Protein AF-A0A960XLM9-F1 (afdb_monomer_lite)

Radius of gyration: 18.27 Å; chains: 1; bounding box: 47×40×52 Å

Foldseek 3Di:
DDPVDDDDAPDDAQEADPVRQKGKDFQLLLCCQVPNPQGDPPDHDPCSQAQFDQPTAIWMAGRVPSDIDDLDGSVNVQCDDAPPHHSRQWRWTKHDKYQANNNQKIKIKIKTAHWPDDDRPIGGDDDMFIWMWMAGSSNHPIDRQGSQSFWDAWDHLHNFWIWTFGAHPPGDTAIWITGPPDNDIDGPCVVHRPAAFHWDQDPPPNSPDIDGFHAQDPPPRDTDD

Structure (mmCIF, N/CA/C/O backbone):
data_AF-A0A960XLM9-F1
#
_entry.id   AF-A0A960XLM9-F1
#
loop_
_atom_site.group_PDB
_atom_site.id
_atom_site.type_symbol
_atom_site.label_atom_id
_atom_site.label_alt_id
_atom_site.label_comp_id
_atom_site.label_asym_id
_atom_site.label_entity_id
_atom_site.label_seq_id
_atom_site.pdbx_PDB_ins_code
_atom_site.Cartn_x
_atom_site.Cartn_y
_atom_site.Cartn_z
_atom_site.occupancy
_atom_site.B_iso_or_equiv
_atom_site.auth_seq_id
_atom_site.auth_comp_id
_atom_site.auth_asym_id
_atom_site.auth_atom_id
_atom_site.pdbx_PDB_model_num
ATOM 1 N N . MET A 1 1 ? 10.016 22.378 26.664 1.00 46.56 1 MET A N 1
ATOM 2 C CA . MET A 1 1 ? 11.075 22.979 25.820 1.00 46.56 1 MET A CA 1
ATOM 3 C C . MET A 1 1 ? 10.972 22.381 24.426 1.00 46.56 1 MET A C 1
ATOM 5 O O . MET A 1 1 ? 10.956 21.164 24.324 1.00 46.56 1 MET A O 1
ATOM 9 N N . ARG A 1 2 ? 10.873 23.201 23.374 1.00 51.41 2 ARG A N 1
ATOM 10 C CA . ARG A 1 2 ? 11.091 22.758 21.989 1.00 51.41 2 ARG A CA 1
ATOM 11 C C . ARG A 1 2 ? 12.437 23.328 21.564 1.00 51.41 2 ARG A C 1
ATOM 13 O O . ARG A 1 2 ? 12.588 24.541 21.526 1.00 51.41 2 ARG A O 1
ATOM 20 N N . THR A 1 3 ? 13.412 22.460 21.333 1.00 81.94 3 THR A N 1
ATOM 21 C CA . THR A 1 3 ? 14.791 22.850 21.005 1.00 81.94 3 THR A CA 1
ATOM 22 C C . THR A 1 3 ? 14.934 23.359 19.570 1.00 81.94 3 THR A C 1
ATOM 24 O O . THR A 1 3 ? 15.952 23.953 19.243 1.00 81.94 3 THR A O 1
ATOM 27 N N . GLY A 1 4 ? 13.944 23.109 18.701 1.00 84.81 4 GLY A N 1
ATOM 28 C CA . GLY A 1 4 ? 14.040 23.392 17.264 1.00 84.81 4 GLY A CA 1
ATOM 29 C C . GLY A 1 4 ? 15.064 22.515 16.535 1.00 84.81 4 GLY A C 1
ATOM 30 O O . GLY A 1 4 ? 15.280 22.704 15.343 1.00 84.81 4 GLY A O 1
ATOM 31 N N . ALA A 1 5 ? 15.688 21.560 17.233 1.00 87.50 5 ALA A N 1
ATOM 32 C CA . ALA A 1 5 ? 16.641 20.639 16.643 1.00 87.50 5 ALA A CA 1
ATOM 33 C C . ALA A 1 5 ? 15.924 19.728 15.638 1.00 87.50 5 ALA A C 1
ATOM 35 O O . ALA A 1 5 ? 14.896 19.128 15.955 1.00 87.50 5 ALA A O 1
ATOM 36 N N . GLY A 1 6 ? 16.475 19.641 14.430 1.00 90.81 6 GLY A N 1
ATOM 37 C CA . GLY A 1 6 ? 16.001 18.770 13.364 1.00 90.81 6 GLY A CA 1
ATOM 38 C C . GLY A 1 6 ? 17.100 17.814 12.922 1.00 90.81 6 GLY A C 1
ATOM 39 O O . GLY A 1 6 ? 18.286 18.075 13.121 1.00 90.81 6 GLY A O 1
ATOM 40 N N . ARG A 1 7 ? 16.695 16.714 12.295 1.00 93.00 7 ARG A N 1
ATOM 41 C CA . ARG A 1 7 ? 17.593 15.818 11.569 1.00 93.00 7 ARG A CA 1
ATOM 42 C C . ARG A 1 7 ? 16.965 15.426 10.242 1.00 93.00 7 ARG A C 1
ATOM 44 O O . ARG A 1 7 ? 15.740 15.388 10.130 1.00 93.00 7 ARG A O 1
ATOM 51 N N . THR A 1 8 ? 17.809 15.091 9.278 1.00 95.44 8 THR A N 1
ATOM 52 C CA . THR A 1 8 ? 17.386 14.527 7.996 1.00 95.44 8 THR A CA 1
ATOM 53 C C . THR A 1 8 ? 17.498 13.013 8.067 1.00 95.44 8 THR A C 1
ATOM 55 O O . THR A 1 8 ? 18.543 12.492 8.448 1.00 95.44 8 THR A O 1
ATOM 58 N N . LEU A 1 9 ? 16.422 12.317 7.709 1.00 97.19 9 LEU A N 1
ATOM 59 C CA . LEU A 1 9 ? 16.411 10.864 7.555 1.00 97.19 9 LEU A CA 1
ATOM 60 C C . LEU A 1 9 ? 16.712 10.496 6.096 1.00 97.19 9 LEU A C 1
ATOM 62 O O . LEU A 1 9 ? 16.384 11.277 5.199 1.00 97.19 9 LEU A O 1
ATOM 66 N N . PRO A 1 10 ? 17.322 9.328 5.834 1.00 95.94 10 PRO A N 1
ATOM 67 C CA . PRO A 1 10 ? 17.731 8.947 4.483 1.00 95.94 10 PRO A CA 1
ATOM 68 C C . PRO A 1 10 ? 16.552 8.587 3.572 1.00 95.94 10 PRO A C 1
ATOM 70 O O . PRO A 1 10 ? 16.715 8.558 2.353 1.00 95.94 10 PRO A O 1
ATOM 73 N N . ARG A 1 11 ? 15.365 8.325 4.136 1.00 95.88 11 ARG A N 1
ATOM 74 C CA . ARG A 1 11 ? 14.141 8.031 3.384 1.00 95.88 11 ARG A CA 1
ATOM 75 C C . ARG A 1 11 ? 12.967 8.892 3.851 1.00 95.88 11 ARG A C 1
ATOM 77 O O . ARG A 1 11 ? 12.900 9.258 5.026 1.00 95.88 11 ARG A O 1
ATOM 84 N N . PRO A 1 12 ? 12.019 9.209 2.952 1.00 95.94 12 PRO A N 1
ATOM 85 C CA . PRO A 1 12 ? 10.770 9.843 3.345 1.00 95.94 12 PRO A CA 1
ATOM 86 C C . PRO A 1 12 ? 9.919 8.880 4.172 1.00 95.94 12 PRO A C 1
ATOM 88 O O . PRO A 1 12 ? 10.011 7.664 4.018 1.00 95.94 12 PRO A O 1
ATOM 91 N N . VAL A 1 13 ? 9.042 9.428 5.002 1.00 97.19 13 VAL A N 1
ATOM 92 C CA . VAL A 1 13 ? 8.097 8.658 5.817 1.00 97.19 13 VAL A CA 1
ATOM 93 C C . VAL A 1 13 ? 6.738 8.660 5.125 1.00 97.19 13 VAL A C 1
ATOM 95 O O . VAL A 1 13 ? 6.218 9.731 4.816 1.00 97.19 13 VAL A O 1
ATOM 98 N N . TYR A 1 14 ? 6.160 7.478 4.892 1.00 97.56 14 TYR A N 1
ATOM 99 C CA . TYR A 1 14 ? 4.779 7.357 4.410 1.00 97.56 14 TYR A CA 1
ATOM 100 C C . TYR A 1 14 ? 3.820 7.143 5.584 1.00 97.56 14 TYR A C 1
ATOM 102 O O . TYR A 1 14 ? 2.824 7.852 5.703 1.00 97.56 14 TYR A O 1
ATOM 110 N N . ALA A 1 15 ? 4.148 6.203 6.473 1.00 97.94 15 ALA A N 1
ATOM 111 C CA . ALA A 1 15 ? 3.426 5.948 7.716 1.00 97.94 15 ALA A CA 1
ATOM 112 C C . ALA A 1 15 ? 4.400 5.562 8.839 1.00 97.94 15 ALA A C 1
ATOM 114 O O . ALA A 1 15 ? 5.501 5.076 8.570 1.00 97.94 15 ALA A O 1
ATOM 115 N N . LEU A 1 16 ? 3.988 5.788 10.088 1.00 97.94 16 LEU A N 1
ATOM 116 C CA . LEU A 1 16 ? 4.767 5.506 11.296 1.00 97.94 16 LEU A CA 1
ATOM 117 C C . LEU A 1 16 ? 4.063 4.463 12.158 1.00 97.94 16 LEU A C 1
ATOM 119 O O . LEU A 1 16 ? 2.834 4.445 12.218 1.00 97.94 16 LEU A O 1
ATOM 123 N N . SER A 1 17 ? 4.845 3.647 12.862 1.00 97.75 17 SER A N 1
ATOM 124 C CA . SER A 1 17 ? 4.354 2.915 14.025 1.00 97.75 17 SER A CA 1
ATOM 125 C C . SER A 1 17 ? 3.881 3.883 15.107 1.00 97.75 17 SER A C 1
ATOM 127 O O . SER A 1 17 ? 4.337 5.025 15.196 1.00 97.75 17 SER A O 1
ATOM 129 N N . ASN A 1 18 ? 2.959 3.424 15.947 1.00 95.62 18 ASN A N 1
ATOM 130 C CA . ASN A 1 18 ? 2.323 4.244 16.976 1.00 95.62 18 ASN A CA 1
ATOM 131 C C . ASN A 1 18 ? 3.323 4.729 18.046 1.00 95.62 18 ASN A C 1
ATOM 133 O O . ASN A 1 18 ? 3.150 5.796 18.629 1.00 95.62 18 ASN A O 1
ATOM 137 N N . ASP A 1 19 ? 4.399 3.971 18.271 1.00 95.50 19 ASP A N 1
ATOM 138 C CA . ASP A 1 19 ? 5.521 4.353 19.138 1.00 95.50 19 ASP A CA 1
ATOM 139 C C . ASP A 1 19 ? 6.557 5.261 18.443 1.00 95.50 19 ASP A C 1
ATOM 141 O O . ASP A 1 19 ? 7.500 5.730 19.079 1.00 95.50 19 ASP A O 1
ATOM 145 N N . GLY A 1 20 ? 6.400 5.516 17.140 1.00 96.06 20 GLY A N 1
ATOM 146 C CA . GLY A 1 20 ? 7.303 6.325 16.325 1.00 96.06 20 GLY A CA 1
ATOM 147 C C . GLY A 1 20 ? 8.663 5.684 16.039 1.00 96.06 20 GLY A C 1
ATOM 148 O O . GLY A 1 20 ? 9.518 6.351 15.457 1.00 96.06 20 GLY A O 1
ATOM 149 N N . ARG A 1 21 ? 8.886 4.422 16.429 1.00 96.81 21 ARG A N 1
ATOM 150 C CA . ARG A 1 21 ? 10.168 3.728 16.244 1.00 96.81 21 ARG A CA 1
ATOM 151 C C . ARG A 1 21 ? 10.423 3.334 14.793 1.00 96.81 21 ARG A C 1
ATOM 153 O O . ARG A 1 21 ? 11.564 3.372 14.344 1.00 96.81 21 ARG A O 1
ATOM 160 N N . TRP A 1 22 ? 9.379 2.967 14.059 1.00 98.31 22 TRP A N 1
ATOM 161 C CA . TRP A 1 22 ? 9.487 2.453 12.700 1.00 98.31 22 TRP A CA 1
ATOM 162 C C . TRP A 1 22 ? 8.703 3.322 11.725 1.00 98.31 22 TRP A C 1
ATOM 164 O O . TRP A 1 22 ? 7.556 3.685 11.980 1.00 98.31 22 TRP A O 1
ATOM 174 N N . ALA A 1 23 ? 9.298 3.599 10.569 1.00 98.44 23 ALA A N 1
ATOM 175 C CA . ALA A 1 23 ? 8.581 4.094 9.403 1.00 98.44 23 ALA A CA 1
ATOM 176 C C . ALA A 1 23 ? 8.468 3.000 8.348 1.00 98.44 23 ALA A C 1
ATOM 178 O O . ALA A 1 23 ? 9.409 2.236 8.134 1.00 98.44 23 ALA A O 1
ATOM 179 N N . VAL A 1 24 ? 7.348 2.987 7.632 1.00 98.62 24 VAL A N 1
ATOM 180 C CA . VAL A 1 24 ? 7.235 2.306 6.340 1.00 98.62 24 VAL A CA 1
ATOM 181 C C . VAL A 1 24 ? 7.082 3.336 5.236 1.00 98.62 24 VAL A C 1
ATOM 183 O O . VAL A 1 24 ? 6.472 4.397 5.415 1.00 98.62 24 VAL A O 1
ATOM 186 N N . THR A 1 25 ? 7.676 3.046 4.087 1.00 98.44 25 THR A N 1
ATOM 187 C CA . THR A 1 25 ? 7.679 3.960 2.950 1.00 98.44 25 THR A CA 1
ATOM 188 C C . THR A 1 25 ? 7.811 3.230 1.625 1.00 98.44 25 THR A C 1
ATOM 190 O O . THR A 1 25 ? 8.044 2.026 1.586 1.00 98.44 25 THR A O 1
ATOM 193 N N . ALA A 1 26 ? 7.647 3.965 0.533 1.00 97.56 26 ALA A N 1
ATOM 194 C CA . ALA A 1 26 ? 7.850 3.487 -0.825 1.00 97.56 26 ALA A CA 1
ATOM 195 C C . ALA A 1 26 ? 8.674 4.508 -1.614 1.00 97.56 26 ALA A C 1
ATOM 197 O O . ALA A 1 26 ? 8.808 5.667 -1.212 1.00 97.56 26 ALA A O 1
ATOM 198 N N . ASP A 1 27 ? 9.224 4.095 -2.751 1.00 97.00 27 ASP A N 1
ATOM 199 C CA . ASP A 1 27 ? 10.043 4.984 -3.573 1.00 97.00 27 ASP A CA 1
ATOM 200 C C . ASP A 1 27 ? 9.169 6.032 -4.286 1.00 97.00 27 ASP A C 1
ATOM 202 O O . ASP A 1 27 ? 8.509 5.772 -5.295 1.00 97.00 27 ASP A O 1
ATOM 206 N N . PHE A 1 28 ? 9.148 7.258 -3.755 1.00 96.81 28 PHE A N 1
ATOM 207 C CA . PHE A 1 28 ? 8.308 8.346 -4.272 1.00 96.81 28 PHE A CA 1
ATOM 208 C C . PHE A 1 28 ? 8.679 8.795 -5.692 1.00 96.81 28 PHE A C 1
ATOM 210 O O . PHE A 1 28 ? 7.822 9.342 -6.387 1.00 96.81 28 PHE A O 1
ATOM 217 N N . SER A 1 29 ? 9.910 8.548 -6.150 1.00 96.19 29 SER A N 1
ATOM 218 C CA . SER A 1 29 ? 10.309 8.746 -7.550 1.00 96.19 29 SER A CA 1
ATOM 219 C C . SER A 1 29 ? 9.608 7.747 -8.476 1.00 96.19 29 SER A C 1
ATOM 221 O O . SER A 1 29 ? 9.047 8.143 -9.501 1.00 96.19 29 SER A O 1
ATOM 223 N N . ARG A 1 30 ? 9.520 6.472 -8.070 1.00 97.25 30 ARG A N 1
ATOM 224 C CA . ARG A 1 30 ? 8.735 5.449 -8.771 1.00 97.25 30 ARG A CA 1
ATOM 225 C C . ARG A 1 30 ? 7.254 5.806 -8.790 1.00 97.25 30 ARG A C 1
ATOM 227 O O . ARG A 1 30 ? 6.622 5.760 -9.845 1.00 97.25 30 ARG A O 1
ATOM 234 N N . ILE A 1 31 ? 6.695 6.218 -7.649 1.00 97.31 31 ILE A N 1
ATOM 235 C CA . ILE A 1 31 ? 5.298 6.676 -7.579 1.00 97.31 31 ILE A CA 1
ATOM 236 C C . ILE A 1 31 ? 5.085 7.866 -8.519 1.00 97.31 31 ILE A C 1
ATOM 238 O O . ILE A 1 31 ? 4.093 7.885 -9.241 1.00 97.31 31 ILE A O 1
ATOM 242 N N . GLN A 1 32 ? 6.015 8.823 -8.569 1.00 96.38 32 GLN A N 1
ATOM 243 C CA . GLN A 1 32 ? 5.904 9.986 -9.448 1.00 96.38 32 GLN A CA 1
ATOM 244 C C . GLN A 1 3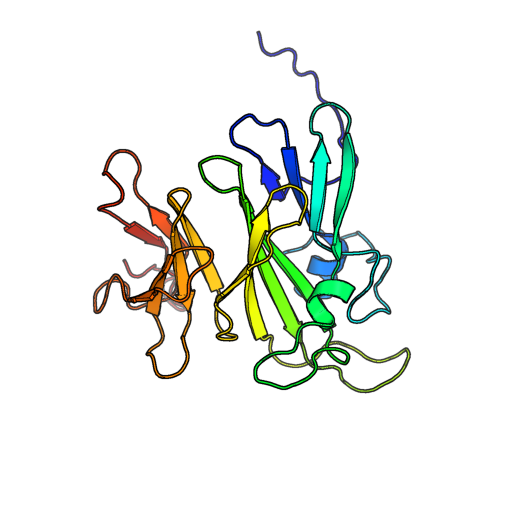2 ? 5.893 9.586 -10.925 1.00 96.38 32 GLN A C 1
ATOM 246 O O . GLN A 1 32 ? 5.065 10.096 -11.678 1.00 96.38 32 GLN A O 1
ATOM 251 N N . ARG A 1 33 ? 6.763 8.656 -11.334 1.00 94.38 33 ARG A N 1
ATOM 252 C CA . ARG A 1 33 ? 6.800 8.112 -12.700 1.00 94.38 33 ARG A CA 1
ATOM 253 C C . ARG A 1 33 ? 5.483 7.416 -13.062 1.00 94.38 33 ARG A C 1
ATOM 255 O O . ARG A 1 33 ? 4.945 7.614 -14.145 1.00 94.38 33 ARG A O 1
ATOM 262 N N . MET A 1 34 ? 4.957 6.602 -12.150 1.00 96.12 34 MET A N 1
ATOM 263 C CA . MET A 1 34 ? 3.816 5.714 -12.410 1.00 96.12 34 MET A CA 1
ATOM 264 C C . MET A 1 34 ? 2.444 6.371 -12.204 1.00 96.12 34 MET A C 1
ATOM 266 O O . MET A 1 34 ? 1.429 5.946 -12.779 1.00 96.12 34 MET A O 1
ATOM 270 N N . ARG A 1 35 ? 2.399 7.394 -11.352 1.00 94.50 35 ARG A N 1
ATOM 271 C CA . ARG A 1 35 ? 1.195 8.111 -10.937 1.00 94.50 35 ARG A CA 1
ATOM 272 C C . ARG A 1 35 ? 1.540 9.559 -10.534 1.00 94.50 35 ARG A C 1
ATOM 274 O O . ARG A 1 35 ? 1.513 9.884 -9.342 1.00 94.50 35 ARG A O 1
ATOM 281 N N . PRO A 1 36 ? 1.828 10.439 -11.513 1.00 92.50 36 PRO A N 1
ATOM 282 C CA . PRO A 1 36 ? 2.128 11.844 -11.251 1.00 92.50 36 PRO A CA 1
ATOM 283 C C . PRO A 1 36 ? 1.098 12.507 -10.325 1.00 92.50 36 PRO A C 1
ATOM 285 O O . PRO A 1 36 ? -0.107 12.301 -10.478 1.00 92.50 36 PRO A O 1
ATOM 288 N N . GLY A 1 37 ? 1.584 13.285 -9.353 1.00 90.94 37 GLY A N 1
ATOM 289 C CA . GLY A 1 37 ? 0.763 13.948 -8.327 1.00 90.94 37 GLY A CA 1
ATOM 290 C C . GLY A 1 37 ? 0.680 13.201 -6.991 1.00 90.94 37 GLY A C 1
ATOM 291 O O . GLY A 1 37 ? 0.243 13.783 -6.005 1.00 90.94 37 GLY A O 1
ATOM 292 N N . TYR A 1 38 ? 1.136 11.945 -6.941 1.00 93.75 38 TYR A N 1
ATOM 293 C CA . TYR A 1 38 ? 1.234 11.154 -5.704 1.00 93.75 38 TYR A CA 1
ATOM 294 C C . TYR A 1 38 ? 2.680 10.874 -5.279 1.00 93.75 38 TYR A C 1
ATOM 296 O O . TYR A 1 38 ? 2.911 10.375 -4.180 1.00 93.75 38 TYR A O 1
ATOM 304 N N . GLY A 1 39 ? 3.641 11.156 -6.159 1.00 94.56 39 GLY A N 1
ATOM 305 C CA . GLY A 1 39 ? 5.066 11.052 -5.879 1.00 94.56 39 GLY A CA 1
ATOM 306 C C . GLY A 1 39 ? 5.707 12.413 -5.615 1.00 94.56 39 GLY A C 1
ATOM 307 O O . GLY A 1 39 ? 5.027 13.436 -5.524 1.00 94.56 39 GLY A O 1
ATOM 308 N N . TYR A 1 40 ? 7.035 12.430 -5.525 1.00 93.62 40 TYR A N 1
ATOM 309 C CA . TYR A 1 40 ? 7.808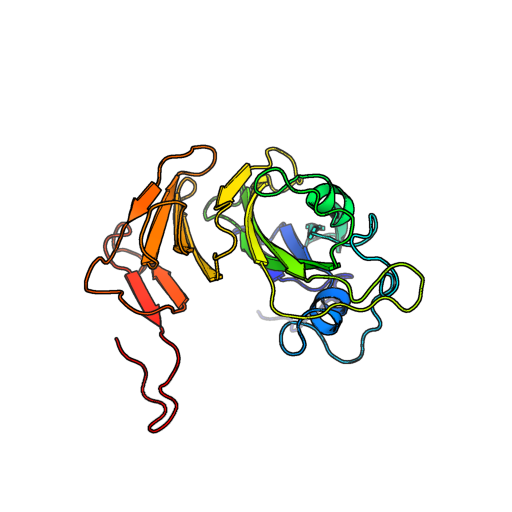 13.665 -5.389 1.00 93.62 40 TYR A CA 1
ATOM 310 C C . TYR A 1 40 ? 8.424 14.068 -6.726 1.00 93.62 40 TYR A C 1
ATOM 312 O O . TYR A 1 40 ? 9.131 13.294 -7.370 1.00 93.62 40 TYR A O 1
ATOM 320 N N . VAL A 1 41 ? 8.138 15.301 -7.145 1.00 91.25 41 VAL A N 1
ATOM 321 C CA . VAL A 1 41 ? 8.687 15.896 -8.368 1.00 91.25 41 VAL A CA 1
ATOM 322 C C . VAL A 1 41 ? 10.170 16.215 -8.166 1.00 91.25 41 VAL A C 1
ATOM 324 O O . VAL A 1 41 ? 10.575 16.634 -7.086 1.00 91.25 41 VAL A O 1
ATOM 327 N N . GLY A 1 42 ? 10.972 16.048 -9.220 1.00 88.12 42 GLY A N 1
ATOM 328 C CA . GLY A 1 42 ? 12.392 16.418 -9.225 1.00 88.12 42 GLY A CA 1
ATOM 329 C C . GLY A 1 42 ? 13.355 15.292 -8.844 1.00 88.12 42 GLY A C 1
ATOM 330 O O . GLY A 1 42 ? 14.562 15.510 -8.857 1.00 88.12 42 GLY A O 1
ATOM 331 N N . LEU A 1 43 ? 12.846 14.092 -8.553 1.00 87.69 43 LEU A N 1
ATOM 332 C CA . LEU A 1 43 ? 13.655 12.893 -8.347 1.00 87.69 43 LEU A CA 1
ATOM 333 C C . LEU A 1 43 ? 13.548 11.969 -9.562 1.00 87.69 43 LEU A C 1
ATOM 335 O O . LEU A 1 43 ? 12.443 11.653 -10.007 1.00 87.69 43 LEU A O 1
ATOM 339 N N . SER A 1 44 ? 14.688 11.504 -10.066 1.00 92.12 44 SER A N 1
ATOM 340 C CA . SER A 1 44 ? 14.727 10.424 -11.055 1.00 92.12 44 SER A CA 1
ATOM 341 C C . SER A 1 44 ? 14.418 9.087 -10.379 1.00 92.12 44 SER A C 1
ATOM 343 O O . SER A 1 44 ? 14.914 8.820 -9.286 1.00 92.12 44 SER A O 1
ATOM 345 N N . ASP A 1 45 ? 13.604 8.245 -11.019 1.00 95.06 45 ASP A N 1
ATOM 346 C CA . ASP A 1 45 ? 13.415 6.846 -10.617 1.00 95.06 45 ASP A CA 1
ATOM 347 C C . ASP A 1 45 ? 14.671 6.043 -11.016 1.00 95.06 45 ASP A C 1
ATOM 349 O O . ASP A 1 45 ? 14.929 5.917 -12.217 1.00 95.06 45 ASP A O 1
ATOM 353 N N . PRO A 1 46 ? 15.470 5.519 -10.061 1.00 94.50 46 PRO A N 1
ATOM 354 C CA . PRO A 1 46 ? 16.676 4.750 -10.382 1.00 94.50 46 PRO A CA 1
ATOM 355 C C . PRO A 1 46 ? 16.378 3.478 -11.183 1.00 94.50 46 PRO A C 1
ATOM 357 O O . PRO A 1 46 ? 17.232 3.014 -11.932 1.00 94.50 46 PRO A O 1
ATOM 360 N N . CYS A 1 47 ? 15.155 2.957 -11.067 1.00 95.19 47 CYS A N 1
ATOM 361 C CA . CYS A 1 47 ? 14.675 1.746 -11.722 1.00 95.19 47 CYS A CA 1
ATOM 362 C C . CYS A 1 47 ? 13.669 2.069 -12.845 1.00 95.19 47 CYS A C 1
ATOM 364 O O . CYS A 1 47 ? 12.770 1.278 -13.142 1.00 95.19 47 CYS A O 1
ATOM 366 N N . ALA A 1 48 ? 13.777 3.244 -13.482 1.00 93.50 48 ALA A N 1
ATOM 367 C CA . ALA A 1 48 ? 12.798 3.724 -14.466 1.00 93.50 48 ALA A CA 1
ATOM 368 C C . ALA A 1 48 ? 12.617 2.807 -15.688 1.00 93.50 48 ALA A C 1
ATOM 370 O O . ALA A 1 48 ? 11.547 2.832 -16.297 1.00 93.50 48 ALA A O 1
ATOM 371 N N . ALA A 1 49 ? 13.646 2.034 -16.045 1.00 92.50 49 ALA A N 1
ATOM 372 C CA . ALA A 1 49 ? 13.626 1.085 -17.158 1.00 92.50 49 ALA A CA 1
ATOM 373 C C . ALA A 1 49 ? 13.048 -0.290 -16.770 1.00 92.50 49 ALA A C 1
ATOM 375 O O . ALA A 1 49 ? 12.837 -1.143 -17.630 1.00 92.50 49 ALA A O 1
ATOM 376 N N . GLU A 1 50 ? 12.783 -0.517 -15.482 1.00 95.06 50 GLU A N 1
ATOM 377 C CA . GLU A 1 50 ? 12.331 -1.800 -14.963 1.00 95.06 50 GLU A CA 1
ATOM 378 C C . GLU A 1 50 ? 10.846 -1.774 -14.603 1.00 95.06 50 GLU A C 1
ATOM 380 O O . GLU A 1 50 ? 10.320 -0.879 -13.930 1.00 95.06 50 GLU A O 1
ATOM 385 N N . ARG A 1 51 ? 10.152 -2.820 -15.038 1.00 95.94 51 ARG A N 1
ATOM 386 C CA . ARG A 1 51 ? 8.715 -3.019 -14.839 1.00 95.94 51 ARG A CA 1
ATOM 387 C C . ARG A 1 51 ? 8.350 -3.348 -13.397 1.00 95.94 51 ARG A C 1
ATOM 389 O O . ARG A 1 51 ? 7.460 -2.715 -12.830 1.00 95.94 51 ARG A O 1
ATOM 396 N N . GLY A 1 52 ? 9.071 -4.288 -12.801 1.00 96.50 52 GLY A N 1
ATOM 397 C CA . GLY A 1 52 ? 8.942 -4.706 -11.408 1.00 96.50 52 GLY A CA 1
ATOM 398 C C . GLY A 1 52 ? 10.331 -4.921 -10.811 1.00 96.50 52 GLY A C 1
ATOM 399 O O . GLY A 1 52 ? 10.737 -6.073 -10.700 1.00 96.50 52 GLY A O 1
ATOM 400 N N . PRO A 1 53 ? 11.074 -3.844 -10.499 1.00 97.38 53 PRO A N 1
ATOM 401 C CA . PRO A 1 53 ? 12.456 -3.927 -10.015 1.00 97.38 53 PRO A CA 1
ATOM 402 C C . PRO A 1 53 ? 12.571 -4.662 -8.675 1.00 97.38 53 PRO A C 1
ATOM 404 O O . PRO A 1 53 ? 11.657 -4.616 -7.842 1.00 97.38 53 PRO A O 1
ATOM 407 N N . ALA A 1 54 ? 13.708 -5.321 -8.447 1.00 98.38 54 ALA A N 1
ATOM 408 C CA . ALA A 1 54 ? 14.006 -5.979 -7.174 1.00 98.38 54 ALA A CA 1
ATOM 409 C C . ALA A 1 54 ? 14.528 -4.988 -6.122 1.00 98.38 54 ALA A C 1
ATOM 411 O O . ALA A 1 54 ? 14.432 -5.259 -4.932 1.00 98.38 54 ALA A O 1
ATOM 412 N N . GLU A 1 55 ? 15.022 -3.833 -6.559 1.00 98.12 55 GLU A N 1
ATOM 413 C CA . GLU A 1 55 ? 15.690 -2.805 -5.763 1.00 98.12 55 GLU A CA 1
ATOM 414 C C . GLU A 1 55 ? 14.762 -1.638 -5.391 1.00 98.12 55 GLU A C 1
ATOM 416 O O . GLU A 1 55 ? 15.191 -0.686 -4.742 1.00 98.12 55 GLU A O 1
ATOM 421 N N . SER A 1 56 ? 13.485 -1.699 -5.781 1.00 98.00 56 SER A N 1
ATOM 422 C CA . SER A 1 56 ? 12.463 -0.725 -5.395 1.00 98.00 56 SER A CA 1
ATOM 423 C C . SER A 1 56 ? 11.219 -1.430 -4.866 1.00 98.00 56 SER A C 1
ATOM 425 O O . SER A 1 56 ? 10.825 -2.499 -5.341 1.00 98.00 56 SER A O 1
ATOM 427 N N . GLY A 1 57 ? 10.591 -0.834 -3.856 1.00 98.31 57 GLY A N 1
ATOM 428 C CA . GLY A 1 57 ? 9.440 -1.433 -3.197 1.00 98.31 57 GLY A CA 1
ATOM 429 C C . GLY A 1 57 ? 9.042 -0.729 -1.909 1.00 98.31 57 GLY A C 1
ATOM 430 O O . GLY A 1 57 ? 9.119 0.495 -1.807 1.00 98.31 57 GLY A O 1
ATOM 431 N N . VAL A 1 58 ? 8.578 -1.516 -0.940 1.00 98.69 58 VAL A N 1
ATOM 432 C CA . VAL A 1 58 ? 8.293 -1.065 0.420 1.00 98.69 58 VAL A CA 1
ATOM 433 C C . VAL A 1 58 ? 9.537 -1.217 1.280 1.00 98.69 58 VAL A C 1
ATOM 435 O O . VAL A 1 58 ? 10.102 -2.306 1.392 1.00 98.69 58 VAL A O 1
ATOM 438 N N . TRP A 1 59 ? 9.907 -0.124 1.932 1.00 98.69 59 TRP A N 1
ATOM 439 C CA . TRP A 1 59 ? 11.029 -0.047 2.852 1.00 98.69 59 TRP A CA 1
ATOM 440 C C . TRP A 1 59 ? 10.527 0.123 4.281 1.00 98.69 59 TRP A C 1
ATOM 442 O O . TRP A 1 59 ? 9.597 0.901 4.511 1.00 98.69 59 TRP A O 1
ATOM 452 N N . ARG A 1 60 ? 11.178 -0.541 5.236 1.00 98.56 60 ARG A N 1
ATOM 453 C CA . ARG A 1 60 ? 11.076 -0.226 6.664 1.00 98.56 60 ARG A CA 1
ATOM 454 C C . ARG A 1 60 ? 12.325 0.545 7.076 1.00 98.56 60 ARG A C 1
ATOM 456 O O . ARG A 1 60 ? 13.423 0.120 6.742 1.00 98.56 60 ARG A O 1
ATOM 463 N N . MET A 1 61 ? 12.163 1.642 7.804 1.00 98.62 61 MET A N 1
ATOM 464 C CA . MET A 1 61 ? 13.266 2.446 8.332 1.00 98.62 61 MET A CA 1
ATOM 465 C C . MET A 1 61 ? 13.176 2.532 9.855 1.00 98.62 61 MET A C 1
ATOM 467 O O . MET A 1 61 ? 12.114 2.865 10.390 1.00 98.62 61 MET A O 1
ATOM 471 N N . ASP A 1 62 ? 14.284 2.251 10.540 1.00 98.25 62 ASP A N 1
ATOM 472 C CA . ASP A 1 62 ? 14.447 2.575 11.956 1.00 98.25 62 ASP A CA 1
ATOM 473 C C . ASP A 1 62 ? 14.525 4.099 12.087 1.00 98.25 62 ASP A C 1
ATOM 475 O O . ASP A 1 62 ? 15.381 4.760 11.491 1.00 98.25 62 ASP A O 1
ATOM 479 N N . MET A 1 63 ? 13.594 4.681 12.835 1.00 97.69 63 MET A N 1
ATOM 480 C CA . MET A 1 63 ? 13.502 6.128 12.953 1.00 97.69 63 MET A CA 1
ATOM 481 C C . MET A 1 63 ? 14.625 6.707 13.796 1.00 97.69 63 MET A C 1
ATOM 483 O O . MET A 1 63 ? 14.931 7.876 13.593 1.00 97.69 63 MET A O 1
ATOM 487 N N . GLU A 1 64 ? 15.233 5.950 14.712 1.00 96.50 64 GLU A N 1
ATOM 488 C CA . GLU A 1 64 ? 16.346 6.377 15.557 1.00 96.50 64 GLU A CA 1
ATOM 489 C C . GLU A 1 64 ? 17.657 6.445 14.773 1.00 96.50 64 GLU A C 1
ATOM 491 O O . GLU A 1 64 ? 18.342 7.469 14.853 1.00 96.50 64 GLU A O 1
ATOM 496 N N . THR A 1 65 ? 17.979 5.415 13.991 1.00 97.31 65 THR A N 1
ATOM 497 C CA . THR A 1 65 ? 19.270 5.309 13.283 1.00 97.31 65 THR A CA 1
ATOM 498 C C . THR A 1 65 ? 19.207 5.780 11.829 1.00 97.31 65 THR A C 1
ATOM 500 O O . THR A 1 65 ? 20.208 6.251 11.2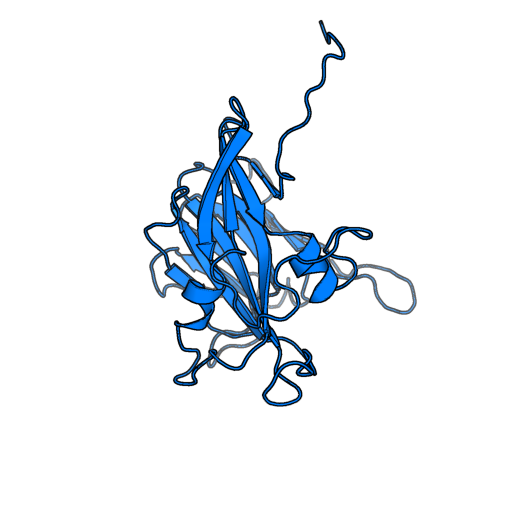89 1.00 97.31 65 THR A O 1
ATOM 503 N N . GLY A 1 66 ? 18.037 5.695 11.191 1.00 97.94 66 GLY A N 1
ATOM 504 C CA . GLY A 1 66 ? 17.859 5.882 9.750 1.00 97.94 66 GLY A CA 1
ATOM 505 C C . GLY A 1 66 ? 18.188 4.638 8.917 1.00 97.94 66 GLY A C 1
ATOM 506 O O . GLY A 1 66 ? 18.009 4.660 7.697 1.00 97.94 66 GLY A O 1
ATOM 507 N N . GLU A 1 67 ? 18.645 3.546 9.532 1.00 98.25 67 GLU A N 1
ATOM 508 C CA . GLU A 1 67 ? 18.874 2.284 8.823 1.00 98.25 67 GLU A CA 1
ATOM 509 C C . GLU A 1 67 ? 17.574 1.796 8.183 1.00 98.25 67 GLU A C 1
ATOM 511 O O . GLU A 1 67 ? 16.491 1.938 8.753 1.00 98.25 67 GLU A O 1
ATOM 516 N N . SER A 1 68 ? 17.664 1.297 6.951 1.00 98.06 68 SER A N 1
ATOM 517 C CA . SER A 1 68 ? 16.493 0.982 6.136 1.00 98.06 68 SER A CA 1
ATOM 518 C C . SER A 1 68 ? 16.654 -0.338 5.397 1.00 98.06 68 SER A C 1
ATOM 520 O O . SER A 1 68 ? 17.624 -0.514 4.662 1.00 98.06 68 SER A O 1
ATOM 522 N N . ASP A 1 69 ? 15.634 -1.186 5.494 1.00 98.12 69 ASP A N 1
ATOM 523 C CA . ASP A 1 69 ? 15.557 -2.494 4.846 1.00 98.12 69 ASP A CA 1
ATOM 524 C C . ASP A 1 69 ? 14.468 -2.496 3.770 1.00 98.12 69 ASP A C 1
ATOM 526 O O . ASP A 1 69 ? 13.368 -1.977 3.989 1.00 98.12 69 ASP A O 1
ATOM 530 N N . LEU A 1 70 ? 14.744 -3.104 2.614 1.00 98.69 70 LEU A N 1
ATOM 531 C CA . LEU A 1 70 ? 13.710 -3.399 1.621 1.00 98.69 70 LEU A CA 1
ATOM 532 C C . LEU A 1 70 ? 12.957 -4.652 2.072 1.00 98.69 70 LEU A C 1
ATOM 534 O O . LEU A 1 70 ? 13.496 -5.753 2.015 1.00 98.69 70 LEU A O 1
ATOM 538 N N . VAL A 1 71 ? 11.714 -4.482 2.519 1.00 98.62 71 VAL A N 1
ATOM 539 C CA . VAL A 1 71 ? 10.922 -5.562 3.135 1.00 98.62 71 VAL A CA 1
ATOM 540 C C . VAL A 1 71 ? 9.942 -6.215 2.159 1.00 98.62 71 VAL A C 1
ATOM 542 O O . VAL A 1 71 ? 9.499 -7.346 2.371 1.00 98.62 71 VAL A O 1
ATOM 545 N N . PHE A 1 72 ? 9.597 -5.520 1.070 1.00 98.69 72 PHE A N 1
ATOM 546 C CA . PHE A 1 72 ? 8.781 -6.078 -0.006 1.00 98.69 72 PHE A CA 1
ATOM 547 C C . PHE A 1 72 ? 9.054 -5.371 -1.337 1.00 98.69 72 PHE A C 1
ATOM 549 O O . PHE A 1 72 ? 8.613 -4.244 -1.561 1.00 98.69 72 PHE A O 1
ATOM 556 N N . SER A 1 73 ? 9.784 -6.029 -2.231 1.00 98.81 73 SER A N 1
ATOM 557 C CA . SER A 1 73 ? 10.139 -5.509 -3.556 1.00 98.81 73 SER A CA 1
ATOM 558 C C . SER A 1 73 ? 8.987 -5.595 -4.563 1.00 98.81 73 SER A C 1
ATOM 560 O O . SER A 1 73 ? 8.085 -6.435 -4.464 1.00 98.81 73 SER A O 1
ATOM 562 N N . LEU A 1 74 ? 9.036 -4.749 -5.594 1.00 98.75 74 LEU A N 1
ATOM 563 C CA . LEU A 1 74 ? 8.104 -4.823 -6.720 1.00 98.75 74 LEU A CA 1
ATOM 564 C C . LEU A 1 74 ? 8.278 -6.123 -7.513 1.00 98.75 74 LEU A C 1
ATOM 566 O O . LEU A 1 74 ? 7.280 -6.685 -7.957 1.00 98.75 74 LEU A O 1
ATOM 570 N N . ALA A 1 75 ? 9.504 -6.643 -7.627 1.00 98.56 75 ALA A N 1
ATOM 571 C CA . ALA A 1 75 ? 9.770 -7.949 -8.227 1.00 98.56 75 ALA A CA 1
ATOM 572 C C . ALA A 1 75 ? 9.055 -9.091 -7.486 1.00 98.56 75 ALA A C 1
ATOM 574 O O . ALA A 1 75 ? 8.492 -9.986 -8.117 1.00 98.56 75 ALA A O 1
ATOM 575 N N . GLU A 1 76 ? 9.054 -9.081 -6.149 1.00 98.50 76 GLU A N 1
ATOM 576 C CA . GLU A 1 76 ? 8.315 -10.069 -5.354 1.00 98.50 76 GLU A CA 1
ATOM 577 C C . GLU A 1 76 ? 6.809 -9.973 -5.580 1.00 98.50 76 GLU A C 1
ATOM 579 O O . GLU A 1 76 ? 6.157 -11.000 -5.764 1.00 98.50 76 GLU A O 1
ATOM 584 N N . ALA A 1 77 ? 6.252 -8.760 -5.608 1.00 98.31 77 ALA A N 1
ATOM 585 C CA . ALA A 1 77 ? 4.833 -8.579 -5.882 1.00 98.31 77 ALA A CA 1
ATOM 586 C C . ALA A 1 77 ? 4.461 -9.014 -7.310 1.00 98.31 77 ALA A C 1
ATOM 588 O O . ALA A 1 77 ? 3.449 -9.691 -7.495 1.00 98.31 77 ALA A O 1
ATOM 589 N N . ALA A 1 78 ? 5.276 -8.681 -8.311 1.00 98.00 78 ALA A N 1
ATOM 590 C CA . ALA A 1 78 ? 5.034 -9.014 -9.715 1.00 98.00 78 ALA A CA 1
ATOM 591 C C . ALA A 1 78 ? 5.018 -10.528 -9.996 1.00 98.00 78 ALA A C 1
ATOM 593 O O . ALA A 1 78 ? 4.348 -10.971 -10.926 1.00 98.00 78 ALA A O 1
ATOM 594 N N . ARG A 1 79 ? 5.708 -11.334 -9.177 1.00 97.94 79 ARG A N 1
ATOM 595 C CA . ARG A 1 79 ? 5.701 -12.805 -9.283 1.00 97.94 79 ARG A CA 1
ATOM 596 C C . ARG A 1 79 ? 4.402 -13.464 -8.826 1.00 97.94 79 ARG A C 1
ATOM 598 O O . ARG A 1 79 ? 4.207 -14.645 -9.088 1.00 97.94 79 ARG A O 1
ATOM 605 N N . ILE A 1 80 ? 3.548 -12.744 -8.104 1.00 97.88 80 ILE A N 1
ATOM 606 C CA . ILE A 1 80 ? 2.273 -13.286 -7.643 1.00 97.88 80 ILE A CA 1
ATOM 607 C C . ILE A 1 80 ? 1.219 -12.997 -8.708 1.00 97.88 80 ILE A C 1
ATOM 609 O O . ILE A 1 80 ? 0.837 -11.835 -8.888 1.00 97.88 80 ILE A O 1
ATOM 613 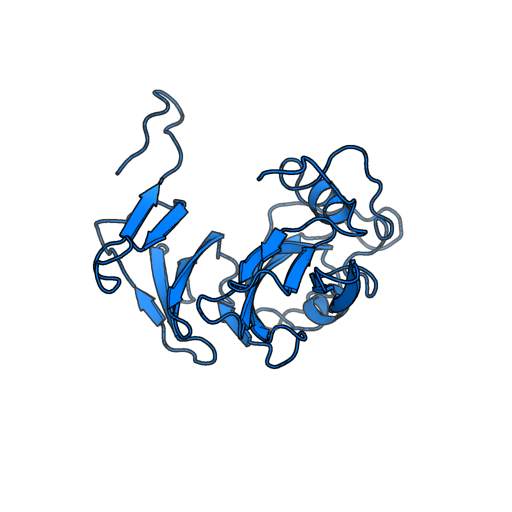N N . ASP A 1 81 ? 0.735 -14.050 -9.359 1.00 97.75 81 ASP A N 1
ATOM 614 C CA . ASP A 1 81 ? -0.325 -13.979 -10.361 1.00 97.75 81 ASP A CA 1
ATOM 615 C C . ASP A 1 81 ? -1.595 -13.310 -9.818 1.00 97.75 81 ASP A C 1
ATOM 617 O O . ASP A 1 81 ? -1.884 -13.293 -8.614 1.00 97.75 81 ASP A O 1
ATOM 621 N N . HIS A 1 82 ? -2.382 -12.757 -10.730 1.00 97.56 82 HIS A N 1
ATOM 622 C CA . HIS A 1 82 ? -3.689 -12.188 -10.440 1.00 97.56 82 HIS A CA 1
ATOM 623 C C . HIS A 1 82 ? -4.714 -12.834 -11.365 1.00 97.56 82 HIS A C 1
ATOM 625 O O . HIS A 1 82 ? -4.552 -12.810 -12.580 1.00 97.56 82 HIS A O 1
ATOM 631 N N . GLU A 1 83 ? -5.733 -13.467 -10.778 1.00 94.81 83 GLU A N 1
ATOM 632 C CA . GLU A 1 83 ? -6.779 -14.189 -11.522 1.00 94.81 83 GLU A CA 1
ATOM 633 C C . GLU A 1 83 ? -6.222 -15.232 -12.516 1.00 94.81 83 GLU A C 1
ATOM 635 O O . GLU A 1 83 ? -6.760 -15.447 -13.599 1.00 94.81 83 GLU A O 1
ATOM 640 N N . GLY A 1 84 ? -5.112 -15.885 -12.150 1.00 95.31 84 GLY A N 1
ATOM 641 C CA . GLY A 1 84 ? -4.434 -16.876 -12.994 1.00 95.31 84 GLY A CA 1
ATOM 642 C C . GLY A 1 84 ? -3.618 -16.282 -14.147 1.00 95.31 84 GLY A C 1
ATOM 643 O O . GLY A 1 84 ? -3.143 -17.032 -14.997 1.00 95.31 84 GLY A O 1
ATOM 644 N N . GLN A 1 85 ? -3.451 -14.958 -14.194 1.00 96.25 85 GLN A N 1
ATOM 645 C CA . GLN A 1 85 ? -2.619 -14.270 -15.175 1.00 96.25 85 GLN A CA 1
ATOM 646 C C . GLN A 1 85 ? -1.315 -13.790 -14.544 1.00 96.25 85 GLN A C 1
ATOM 648 O O . GLN A 1 85 ? -1.310 -13.195 -13.460 1.00 96.25 85 GLN A O 1
ATOM 653 N N . SER A 1 86 ? -0.214 -14.010 -15.263 1.00 96.69 86 SER A N 1
ATOM 654 C CA . SER A 1 86 ? 1.089 -13.498 -14.857 1.00 96.69 86 SER A CA 1
ATOM 655 C C . SER A 1 86 ? 1.128 -11.981 -14.946 1.00 96.69 86 SER A C 1
ATOM 657 O O . SER A 1 86 ? 0.668 -11.379 -15.920 1.00 96.69 86 SER A O 1
ATOM 659 N N . LEU A 1 87 ? 1.733 -11.361 -13.935 1.00 96.75 87 LEU A N 1
ATOM 660 C CA . LEU A 1 87 ? 1.949 -9.924 -13.921 1.00 96.75 87 LEU A CA 1
ATOM 661 C C . LEU A 1 87 ? 3.349 -9.511 -14.391 1.00 96.75 87 LEU A C 1
ATOM 663 O O . LEU A 1 87 ? 3.594 -8.318 -14.493 1.00 96.75 87 LEU A O 1
ATOM 667 N N . ALA A 1 88 ? 4.236 -10.450 -14.739 1.00 93.00 88 ALA A N 1
ATOM 668 C CA . ALA A 1 88 ? 5.648 -10.170 -15.031 1.00 93.00 88 ALA A CA 1
ATOM 669 C C . ALA A 1 88 ? 5.880 -9.071 -16.091 1.00 93.00 88 ALA A C 1
ATOM 671 O O . ALA A 1 88 ? 6.850 -8.319 -16.006 1.00 93.00 88 ALA A O 1
ATOM 672 N N . ASP A 1 89 ? 4.972 -8.944 -17.063 1.00 93.31 89 ASP A N 1
ATOM 673 C CA . ASP A 1 89 ? 5.059 -7.958 -18.145 1.00 93.31 89 ASP A C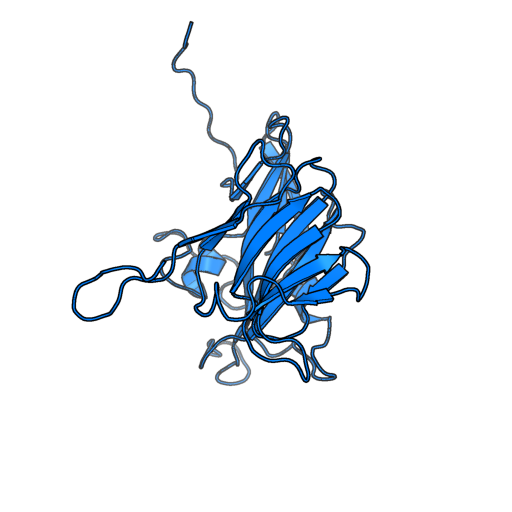A 1
ATOM 674 C C . ASP A 1 89 ? 4.380 -6.606 -17.854 1.00 93.31 89 ASP A C 1
ATOM 676 O O . ASP A 1 89 ? 4.284 -5.757 -18.744 1.00 93.31 89 ASP A O 1
ATOM 680 N N . HIS A 1 90 ? 3.928 -6.366 -16.622 1.00 97.19 90 HIS A N 1
ATOM 681 C CA . HIS A 1 90 ? 3.246 -5.133 -16.230 1.00 97.19 90 HIS A CA 1
ATOM 682 C C . HIS A 1 90 ? 4.177 -4.146 -15.530 1.00 97.19 90 HIS A C 1
ATOM 684 O O . HIS A 1 90 ? 5.196 -4.508 -14.963 1.00 97.19 90 HIS A O 1
ATOM 690 N N . TRP A 1 91 ? 3.818 -2.865 -15.539 1.00 98.25 91 TRP A N 1
ATOM 691 C CA . TRP A 1 91 ? 4.546 -1.841 -14.794 1.00 98.25 91 TRP A CA 1
ATOM 692 C C . TRP A 1 91 ? 3.973 -1.680 -13.394 1.00 98.25 91 TRP A C 1
ATOM 694 O O . TRP A 1 91 ? 2.816 -1.287 -13.254 1.00 98.25 91 TRP A O 1
ATOM 704 N N . HIS A 1 92 ? 4.793 -1.916 -12.375 1.00 98.44 92 HIS A N 1
ATOM 705 C CA . HIS A 1 92 ? 4.383 -2.005 -10.977 1.00 98.44 92 HIS A CA 1
ATOM 706 C C . HIS A 1 92 ? 4.795 -0.792 -10.146 1.00 98.44 92 HIS A C 1
ATOM 708 O O . HIS A 1 92 ? 5.838 -0.174 -10.384 1.00 98.44 92 HIS A O 1
ATOM 714 N N . TRP A 1 93 ? 3.993 -0.487 -9.128 1.00 98.62 93 TRP A N 1
ATOM 715 C CA . TRP A 1 93 ? 4.374 0.378 -8.015 1.00 98.62 93 TRP A CA 1
ATOM 716 C C . TRP A 1 93 ? 3.553 0.052 -6.763 1.00 98.62 93 TRP A C 1
ATOM 718 O O . TRP A 1 93 ? 2.442 -0.480 -6.841 1.00 98.62 93 TRP A O 1
ATOM 728 N N . PHE A 1 94 ? 4.091 0.430 -5.606 1.00 98.69 94 PHE A N 1
ATOM 729 C CA . PHE A 1 94 ? 3.335 0.486 -4.361 1.00 98.69 94 PHE A CA 1
ATOM 730 C C . PHE A 1 94 ? 2.869 1.914 -4.090 1.00 98.69 94 PHE A C 1
ATOM 732 O O . PHE A 1 94 ? 3.543 2.880 -4.444 1.00 98.69 94 PHE A O 1
ATOM 739 N N . ASN A 1 95 ? 1.703 2.071 -3.475 1.00 95.88 95 ASN A N 1
ATOM 740 C CA . ASN A 1 95 ? 1.173 3.370 -3.066 1.00 95.88 95 ASN A CA 1
ATOM 741 C C . ASN A 1 95 ? 0.227 3.192 -1.873 1.00 95.88 95 ASN A C 1
ATOM 743 O O . ASN A 1 95 ? -0.274 2.093 -1.677 1.00 95.88 95 ASN A O 1
ATOM 747 N N . HIS A 1 96 ? -0.047 4.264 -1.121 1.00 96.31 96 HIS A N 1
ATOM 748 C CA . HIS A 1 96 ? -0.931 4.253 0.051 1.00 96.31 96 HIS A CA 1
ATOM 749 C C . HIS A 1 96 ? -0.524 3.201 1.091 1.00 96.31 96 HIS A C 1
ATOM 751 O O . HIS A 1 96 ? -0.946 2.053 1.019 1.00 96.31 96 HIS A O 1
ATOM 757 N N . LEU A 1 97 ? 0.305 3.602 2.054 1.00 98.06 97 LEU A N 1
ATOM 758 C CA . LEU A 1 97 ? 0.708 2.752 3.168 1.00 98.06 97 LEU A CA 1
ATOM 759 C C . LEU A 1 97 ? 0.059 3.255 4.454 1.00 98.06 97 LEU A C 1
ATOM 761 O O . LEU A 1 97 ? 0.025 4.464 4.673 1.00 98.06 97 LEU A O 1
ATOM 765 N N . LEU A 1 98 ? -0.406 2.340 5.304 1.00 98.25 98 LEU A N 1
ATOM 766 C CA . LEU A 1 98 ? -0.821 2.634 6.679 1.00 98.25 98 LEU A CA 1
ATOM 767 C C . LEU A 1 98 ? -0.251 1.568 7.615 1.00 98.25 98 LEU A C 1
ATOM 769 O O . LEU A 1 98 ? -0.270 0.382 7.286 1.00 98.25 98 LEU A O 1
ATOM 773 N N . VAL A 1 99 ? 0.224 1.973 8.788 1.00 98.62 99 VAL A N 1
ATOM 774 C CA . VAL A 1 99 ? 0.567 1.032 9.863 1.00 98.62 99 VAL A CA 1
ATOM 775 C C . VAL A 1 99 ? -0.699 0.723 10.663 1.00 98.62 99 VAL A C 1
ATOM 777 O O . VAL A 1 99 ? -1.544 1.601 10.847 1.00 98.62 99 VAL A O 1
ATOM 780 N N . GLY A 1 100 ? -0.857 -0.535 11.069 1.00 97.88 100 GLY A N 1
ATOM 781 C CA . GLY A 1 100 ? -1.983 -1.006 11.866 1.00 97.88 100 GLY A CA 1
ATOM 782 C C . GLY A 1 100 ? -2.002 -0.393 13.271 1.00 97.88 100 GLY A C 1
ATOM 783 O O . GLY A 1 100 ? -0.960 0.059 13.757 1.00 97.88 100 GLY A O 1
ATOM 784 N N . PRO A 1 101 ? -3.160 -0.377 13.956 1.00 96.38 101 PRO A N 1
ATOM 785 C CA . PRO A 1 101 ? -3.317 0.320 15.236 1.00 96.38 101 PRO A CA 1
ATOM 786 C C . PRO A 1 101 ? -2.385 -0.178 16.352 1.00 96.38 101 PRO A C 1
ATOM 788 O O . PRO A 1 101 ? -1.983 0.598 17.216 1.00 96.38 101 PRO A O 1
ATOM 791 N N . ASP A 1 102 ? -2.006 -1.456 16.322 1.00 96.94 102 ASP A N 1
ATOM 792 C CA . ASP A 1 102 ? -1.081 -2.090 17.270 1.00 96.94 102 ASP A CA 1
ATOM 793 C C . ASP A 1 102 ? 0.381 -2.111 16.781 1.00 96.94 102 ASP A C 1
ATOM 795 O O . ASP A 1 102 ? 1.261 -2.618 17.471 1.00 96.94 102 ASP A O 1
ATOM 799 N N . SER A 1 103 ? 0.656 -1.547 15.599 1.00 97.75 103 SER A N 1
ATOM 800 C CA . SER A 1 103 ? 1.974 -1.531 14.948 1.00 97.75 103 SER A CA 1
ATOM 801 C C . SER A 1 103 ? 2.584 -2.903 14.645 1.00 97.75 103 SER A C 1
ATOM 803 O O . SER A 1 103 ? 3.778 -2.978 14.352 1.00 97.75 103 SER A O 1
ATOM 805 N N . SER A 1 104 ? 1.800 -3.985 14.676 1.00 96.94 104 SER A N 1
ATOM 806 C CA . SER A 1 104 ? 2.295 -5.325 14.338 1.00 96.94 104 SER A CA 1
ATOM 807 C C . SER A 1 104 ? 2.382 -5.541 12.824 1.00 96.94 104 SER A C 1
ATOM 809 O O . SER A 1 104 ? 3.283 -6.226 12.325 1.00 96.94 104 SER A O 1
ATOM 811 N N . ARG A 1 105 ? 1.465 -4.915 12.079 1.00 98.31 105 ARG A N 1
ATOM 812 C CA . ARG A 1 105 ? 1.303 -5.070 10.631 1.00 98.31 105 ARG A CA 1
ATOM 813 C C . ARG A 1 105 ? 1.145 -3.723 9.940 1.00 98.31 105 ARG A C 1
ATOM 815 O O . ARG A 1 105 ? 0.773 -2.725 10.552 1.00 98.31 105 ARG A O 1
ATOM 822 N N . PHE A 1 106 ? 1.396 -3.696 8.640 1.00 98.75 106 PHE A N 1
ATOM 823 C CA . PHE A 1 106 ? 1.066 -2.570 7.775 1.00 98.75 106 PHE A CA 1
ATOM 824 C C . PHE A 1 106 ? 0.324 -3.053 6.533 1.00 98.75 106 PHE A C 1
ATOM 826 O O . PHE A 1 106 ? 0.337 -4.232 6.182 1.00 98.75 106 PHE A O 1
ATOM 833 N N . ILE A 1 107 ? -0.335 -2.114 5.869 1.00 98.81 107 ILE A N 1
ATOM 834 C CA . ILE A 1 107 ? -1.120 -2.334 4.660 1.00 98.81 107 ILE A CA 1
ATOM 835 C C . ILE A 1 107 ? -0.574 -1.475 3.523 1.00 98.81 107 ILE A C 1
ATOM 837 O O . ILE A 1 107 ? -0.082 -0.370 3.761 1.00 98.81 107 ILE A O 1
ATOM 841 N N . VAL A 1 108 ? -0.642 -1.976 2.291 1.00 98.81 108 VAL A N 1
ATOM 842 C CA . VAL A 1 108 ? -0.143 -1.280 1.100 1.00 98.81 108 VAL A CA 1
ATOM 843 C C . VAL A 1 108 ? -0.943 -1.644 -0.151 1.00 98.81 108 VAL A C 1
ATOM 845 O O . VAL A 1 108 ? -1.325 -2.802 -0.343 1.00 98.81 108 VAL A O 1
ATOM 848 N N . LEU A 1 109 ? -1.163 -0.677 -1.050 1.00 98.75 109 LEU A N 1
ATOM 849 C CA . LEU A 1 109 ? -1.666 -0.975 -2.393 1.00 98.75 109 LEU A CA 1
ATOM 850 C C . LEU A 1 109 ? -0.525 -1.391 -3.303 1.00 98.75 109 LEU A C 1
ATOM 852 O O . LEU A 1 109 ? 0.401 -0.616 -3.539 1.00 98.75 109 LEU A O 1
ATOM 856 N N . HIS A 1 110 ? -0.657 -2.567 -3.900 1.00 98.75 110 HIS A N 1
ATOM 857 C CA . HIS A 1 110 ? 0.117 -2.959 -5.065 1.00 98.75 110 HIS A CA 1
ATOM 858 C C . HIS A 1 110 ? -0.687 -2.647 -6.321 1.00 98.75 110 HIS A C 1
ATOM 860 O O . HIS A 1 110 ? -1.810 -3.133 -6.487 1.00 98.75 110 HIS A O 1
ATOM 866 N N . ARG A 1 111 ? -0.112 -1.838 -7.208 1.00 98.69 111 ARG A N 1
ATOM 867 C CA . ARG A 1 111 ? -0.768 -1.388 -8.431 1.00 98.69 111 ARG A CA 1
ATOM 868 C C . ARG A 1 111 ? 0.074 -1.699 -9.648 1.00 98.69 111 ARG A C 1
ATOM 870 O O . ARG A 1 111 ? 1.303 -1.680 -9.579 1.00 98.69 111 ARG A O 1
ATOM 877 N N . TRP A 1 112 ? -0.602 -1.948 -10.762 1.00 98.50 112 TRP A N 1
ATOM 878 C CA . TRP A 1 112 ? 0.073 -2.194 -12.026 1.00 98.50 112 TRP A CA 1
ATOM 879 C C . TRP A 1 112 ? -0.687 -1.655 -13.237 1.00 98.50 112 TRP A C 1
ATOM 881 O O . TRP A 1 112 ? -1.908 -1.484 -13.207 1.00 98.50 112 TRP A O 1
ATOM 891 N N . ARG A 1 113 ? 0.064 -1.371 -14.303 1.00 97.69 113 ARG A N 1
ATOM 892 C CA . ARG A 1 113 ? -0.415 -0.929 -15.622 1.00 97.69 113 ARG A CA 1
ATOM 893 C C . ARG A 1 113 ? 0.078 -1.880 -16.704 1.00 97.69 113 ARG A C 1
ATOM 895 O O . ARG A 1 113 ? 1.134 -2.492 -16.550 1.00 97.69 113 ARG A O 1
ATOM 902 N N . ALA A 1 114 ? -0.656 -1.955 -17.808 1.00 97.00 114 ALA A N 1
ATOM 903 C CA . ALA A 1 114 ? -0.186 -2.647 -19.002 1.00 97.00 114 ALA A CA 1
ATOM 904 C C . ALA A 1 114 ? 1.076 -1.973 -19.570 1.00 97.00 114 ALA A C 1
ATOM 906 O O . ALA A 1 114 ? 1.334 -0.793 -19.315 1.00 97.00 114 ALA A O 1
ATOM 907 N N . SER A 1 115 ? 1.843 -2.726 -20.354 1.00 95.88 115 SER A N 1
ATOM 908 C CA . SER A 1 115 ? 3.013 -2.238 -21.087 1.00 95.88 115 SER A CA 1
ATOM 909 C C . SER A 1 115 ? 2.662 -1.988 -22.557 1.00 95.88 115 SER A C 1
ATOM 911 O O . SER A 1 115 ? 1.891 -2.747 -23.143 1.00 95.88 115 SER A O 1
ATOM 913 N N . THR A 1 116 ? 3.232 -0.952 -23.178 1.00 94.81 116 THR A N 1
ATOM 914 C CA . THR A 1 116 ? 3.077 -0.685 -24.625 1.00 94.81 116 THR A CA 1
ATOM 915 C C . THR A 1 116 ? 3.720 -1.749 -25.515 1.00 94.81 116 THR A C 1
ATOM 917 O O . THR A 1 116 ? 3.368 -1.863 -26.686 1.00 94.81 116 THR A O 1
ATOM 920 N N . GLY A 1 117 ? 4.655 -2.532 -24.981 1.00 88.50 117 GLY A N 1
ATOM 921 C CA . GLY A 1 117 ? 5.347 -3.585 -25.714 1.00 88.50 117 GLY A CA 1
ATOM 922 C C . GLY A 1 117 ? 6.437 -4.238 -24.877 1.00 88.50 117 GLY A C 1
ATOM 923 O O . GLY A 1 117 ? 6.420 -4.140 -23.649 1.00 88.50 117 GLY A O 1
ATOM 924 N N . SER A 1 118 ? 7.390 -4.882 -25.545 1.00 79.00 118 SER A N 1
ATOM 925 C CA . SER A 1 118 ? 8.594 -5.482 -24.956 1.00 79.00 118 SER A CA 1
ATOM 926 C C . SER A 1 118 ? 9.833 -4.665 -25.320 1.00 79.00 118 SER A C 1
ATOM 928 O O . SER A 1 118 ? 9.872 -4.062 -26.387 1.00 79.00 118 SER A O 1
ATOM 930 N N . GLY A 1 119 ? 10.851 -4.668 -24.456 1.00 76.38 119 GLY A N 1
ATOM 931 C CA . GLY A 1 119 ? 12.126 -3.992 -24.717 1.00 76.38 119 GLY A CA 1
ATOM 932 C C . GLY A 1 119 ? 12.320 -2.668 -23.962 1.00 76.38 119 GLY A C 1
ATOM 933 O O . GLY A 1 119 ? 11.499 -2.322 -23.111 1.00 76.38 119 GLY A O 1
ATOM 934 N N . PRO A 1 120 ? 13.429 -1.960 -24.246 1.00 76.75 120 PRO A N 1
ATOM 935 C CA . PRO A 1 120 ? 13.903 -0.826 -23.448 1.00 76.75 120 PRO A CA 1
ATOM 936 C C . PRO A 1 120 ? 13.020 0.423 -23.556 1.00 76.75 120 PRO A C 1
ATOM 938 O O . PRO A 1 120 ? 12.996 1.215 -22.623 1.00 76.75 120 PRO A O 1
ATOM 941 N N . ASP A 1 121 ? 12.266 0.560 -24.650 1.00 87.56 121 ASP A N 1
ATOM 942 C CA . ASP A 1 121 ? 11.371 1.701 -24.900 1.00 87.56 121 ASP A CA 1
ATOM 943 C C . ASP A 1 121 ? 9.919 1.422 -24.468 1.00 87.56 121 ASP A C 1
ATOM 945 O O . ASP A 1 121 ? 8.990 2.155 -24.816 1.00 87.56 121 ASP A O 1
ATOM 949 N N . ALA A 1 122 ? 9.687 0.306 -23.771 1.00 91.88 122 ALA A N 1
ATOM 950 C CA . ALA A 1 122 ? 8.371 -0.024 -23.254 1.00 91.88 122 ALA A CA 1
ATOM 951 C C . ALA A 1 122 ? 7.951 0.993 -22.185 1.00 91.88 122 ALA A C 1
ATOM 953 O O . ALA A 1 122 ? 8.734 1.356 -21.316 1.00 91.88 122 ALA A O 1
ATOM 954 N N . GLU A 1 123 ? 6.685 1.396 -22.204 1.00 94.50 123 GLU A N 1
ATOM 955 C CA . GLU A 1 123 ? 6.141 2.388 -21.277 1.00 94.50 123 GLU A CA 1
ATOM 956 C C . GLU A 1 123 ? 4.824 1.898 -20.663 1.00 94.50 123 GLU A C 1
ATOM 958 O O . GLU A 1 123 ? 4.134 1.056 -21.255 1.00 94.50 123 GLU A O 1
ATOM 963 N N . PRO A 1 124 ? 4.442 2.390 -19.470 1.00 95.44 124 PRO A N 1
ATOM 964 C CA . PRO A 1 124 ? 3.155 2.069 -18.887 1.00 95.44 124 PRO A CA 1
ATOM 965 C C . PRO A 1 124 ? 2.028 2.755 -19.655 1.00 95.44 124 PRO A C 1
ATOM 967 O O . PRO A 1 124 ? 2.099 3.939 -19.980 1.00 95.44 124 PRO A O 1
ATOM 970 N N . THR A 1 125 ? 0.939 2.030 -19.887 1.00 95.25 125 THR A N 1
ATOM 971 C CA . THR A 1 125 ? -0.219 2.533 -20.633 1.00 95.25 125 THR A CA 1
ATOM 972 C C . THR A 1 125 ? -1.546 2.109 -20.003 1.00 95.25 125 THR A C 1
ATOM 974 O O . THR A 1 125 ? -1.603 1.202 -19.170 1.00 95.25 125 THR A O 1
ATOM 977 N N . GLY A 1 126 ? -2.626 2.784 -20.398 1.00 94.44 126 GLY A N 1
ATOM 978 C CA . GLY A 1 126 ? -3.994 2.473 -19.982 1.00 94.44 126 GLY A CA 1
ATOM 979 C C . GLY A 1 126 ? -4.323 2.857 -18.537 1.00 94.44 126 GLY A C 1
ATOM 980 O O . GLY A 1 126 ? -3.678 3.716 -17.937 1.00 94.44 126 GLY A O 1
ATOM 981 N N . GLY A 1 127 ? -5.376 2.244 -17.992 1.00 95.50 127 GLY A N 1
ATOM 982 C CA . GLY A 1 127 ? -5.734 2.329 -16.573 1.00 95.50 127 GLY A CA 1
ATOM 983 C C . GLY A 1 127 ? -4.804 1.490 -15.696 1.00 95.50 127 GLY A C 1
ATOM 984 O O . GLY A 1 127 ? -3.819 0.934 -16.173 1.00 95.50 127 GLY A O 1
ATOM 985 N N . PHE A 1 128 ? -5.113 1.402 -14.406 1.00 96.94 128 PHE A N 1
ATOM 986 C CA . PHE A 1 128 ? -4.369 0.557 -13.479 1.00 96.94 128 PHE A CA 1
ATOM 987 C C . PHE A 1 128 ? -5.293 -0.363 -12.703 1.00 96.94 128 PHE A C 1
ATOM 989 O O . PHE A 1 128 ? -6.448 -0.025 -12.451 1.00 96.94 128 PHE A O 1
ATOM 996 N N . THR A 1 129 ? -4.732 -1.486 -12.285 1.00 98.12 129 THR A N 1
ATOM 997 C CA . THR A 1 129 ? -5.391 -2.470 -11.429 1.00 98.12 129 THR A CA 1
ATOM 998 C C . THR A 1 129 ? -4.754 -2.414 -10.049 1.00 98.12 129 THR A C 1
ATOM 1000 O O . THR A 1 129 ? -3.564 -2.107 -9.931 1.00 98.12 129 THR A O 1
ATOM 1003 N N . THR A 1 130 ? -5.545 -2.651 -9.005 1.00 98.25 130 THR A N 1
ATOM 1004 C CA . THR A 1 130 ? -5.099 -2.539 -7.612 1.00 98.25 130 THR A CA 1
ATOM 1005 C C . THR A 1 130 ? -5.446 -3.784 -6.813 1.00 98.25 130 THR A C 1
ATOM 1007 O O . THR A 1 130 ? -6.599 -4.193 -6.788 1.00 98.25 130 THR A O 1
ATOM 1010 N N . ARG A 1 131 ? -4.478 -4.335 -6.080 1.00 97.88 131 ARG A N 1
ATOM 1011 C CA . ARG A 1 131 ? -4.759 -5.281 -4.993 1.00 97.88 131 ARG A CA 1
ATOM 1012 C C . ARG A 1 131 ? -4.193 -4.771 -3.676 1.00 97.88 131 ARG A C 1
ATOM 1014 O O . ARG A 1 131 ? -3.198 -4.039 -3.664 1.00 97.88 131 ARG A O 1
ATOM 1021 N N . LEU A 1 132 ? -4.820 -5.181 -2.585 1.00 98.69 132 LEU A N 1
ATOM 1022 C CA . LEU A 1 132 ? -4.468 -4.778 -1.231 1.00 98.69 132 LEU A CA 1
ATOM 1023 C C . LEU A 1 132 ? -3.655 -5.878 -0.553 1.00 98.69 132 LEU A C 1
ATOM 1025 O O . LEU A 1 132 ? -4.079 -7.035 -0.532 1.00 98.69 132 LEU A O 1
ATOM 1029 N N . PHE A 1 133 ? -2.506 -5.514 0.009 1.00 98.81 133 PHE A N 1
ATOM 1030 C CA . PHE A 1 133 ? -1.699 -6.409 0.829 1.00 98.81 133 PHE A CA 1
ATOM 1031 C C . PHE A 1 133 ? -1.633 -5.936 2.270 1.00 98.81 133 PHE A C 1
ATOM 1033 O O . PHE A 1 133 ? -1.468 -4.742 2.504 1.00 98.81 133 PHE A O 1
ATOM 1040 N N . THR A 1 134 ? -1.625 -6.883 3.201 1.00 98.81 134 THR A N 1
ATOM 1041 C CA . THR A 1 134 ? -1.165 -6.691 4.581 1.00 98.81 134 THR A CA 1
ATOM 1042 C C . THR A 1 134 ? 0.081 -7.538 4.826 1.00 98.81 134 THR A C 1
ATOM 1044 O O . THR A 1 134 ? 0.253 -8.603 4.225 1.00 98.81 134 THR A O 1
ATOM 1047 N N . LEU A 1 135 ? 1.000 -7.040 5.647 1.00 98.69 135 LEU A N 1
ATOM 1048 C CA . LEU A 1 135 ? 2.272 -7.690 5.960 1.00 98.69 135 LEU A CA 1
ATOM 1049 C C . LEU A 1 135 ? 2.670 -7.366 7.403 1.00 98.69 135 LEU A C 1
ATOM 1051 O O . LEU A 1 135 ? 2.307 -6.306 7.914 1.00 98.69 135 LEU A O 1
ATOM 1055 N N . ALA A 1 136 ? 3.460 -8.231 8.038 1.00 98.50 136 ALA A N 1
ATOM 1056 C CA . ALA A 1 136 ? 4.171 -7.870 9.262 1.00 98.50 136 ALA A CA 1
ATOM 1057 C C . ALA A 1 136 ? 5.188 -6.750 8.982 1.00 98.50 136 ALA A C 1
ATOM 1059 O O . ALA A 1 136 ? 5.623 -6.566 7.843 1.00 98.50 136 ALA A O 1
ATOM 1060 N N . MET A 1 137 ? 5.599 -6.005 10.012 1.00 97.38 137 MET A N 1
ATOM 1061 C CA . MET A 1 137 ? 6.512 -4.861 9.842 1.00 97.38 137 MET A CA 1
ATOM 1062 C C . MET A 1 137 ? 7.855 -5.219 9.187 1.00 97.38 137 MET A C 1
ATOM 1064 O O . MET A 1 137 ? 8.443 -4.378 8.517 1.00 97.38 137 MET A O 1
ATOM 1068 N N . ASP A 1 138 ? 8.352 -6.444 9.350 1.00 96.94 138 ASP A N 1
ATOM 1069 C CA . ASP A 1 138 ? 9.574 -6.938 8.693 1.00 96.94 138 ASP A CA 1
ATOM 1070 C C . ASP A 1 138 ? 9.362 -7.443 7.253 1.00 96.94 138 ASP A C 1
ATOM 1072 O O . ASP A 1 138 ? 10.312 -7.879 6.608 1.00 96.94 138 ASP A O 1
ATOM 1076 N N . GLY A 1 139 ? 8.133 -7.367 6.736 1.00 97.81 139 GLY A N 1
ATOM 1077 C CA . GLY A 1 139 ? 7.755 -7.837 5.406 1.00 97.81 139 GLY A CA 1
ATOM 1078 C C . GLY A 1 139 ? 7.349 -9.306 5.337 1.00 97.81 139 GLY A C 1
ATOM 1079 O O . GLY A 1 139 ? 6.982 -9.762 4.251 1.00 97.81 139 GLY A O 1
ATOM 1080 N N . SER A 1 140 ? 7.391 -10.047 6.446 1.00 98.31 140 SER A N 1
ATOM 1081 C CA . SER A 1 140 ? 6.875 -11.417 6.529 1.00 98.31 140 SER A CA 1
ATOM 1082 C C . SER A 1 140 ? 5.338 -11.448 6.614 1.00 98.31 140 SER A C 1
ATOM 1084 O O . SER A 1 140 ? 4.670 -10.413 6.527 1.00 98.31 140 SER A O 1
ATOM 1086 N N . ASP A 1 141 ? 4.755 -12.648 6.706 1.00 97.94 141 ASP A N 1
ATOM 1087 C CA . ASP A 1 141 ? 3.310 -12.874 6.882 1.00 97.94 141 ASP A CA 1
ATOM 1088 C C . ASP A 1 141 ? 2.421 -12.078 5.917 1.00 97.94 141 ASP A C 1
ATOM 1090 O O . ASP A 1 141 ? 1.410 -11.469 6.293 1.00 97.94 141 ASP A O 1
ATOM 1094 N N . ARG A 1 142 ? 2.834 -12.074 4.647 1.00 98.25 142 ARG A N 1
ATOM 1095 C CA . ARG A 1 142 ? 2.159 -11.361 3.563 1.00 98.25 142 ARG A CA 1
ATOM 1096 C C . ARG A 1 142 ? 0.809 -11.997 3.269 1.00 98.25 142 ARG A C 1
ATOM 1098 O O . ARG A 1 142 ? 0.720 -13.205 3.058 1.00 98.25 142 ARG A O 1
ATOM 1105 N N . PHE A 1 143 ? -0.222 -11.173 3.151 1.00 98.62 143 PHE A N 1
ATOM 1106 C CA . PHE A 1 143 ? -1.564 -11.616 2.811 1.00 98.62 143 PHE A CA 1
ATOM 1107 C C . PHE A 1 143 ? -2.193 -10.699 1.761 1.00 98.62 143 PHE A C 1
ATOM 1109 O O . PHE A 1 143 ? -2.153 -9.477 1.885 1.00 98.62 143 PHE A O 1
ATOM 1116 N N . ILE A 1 144 ? -2.765 -11.284 0.702 1.00 98.62 144 ILE A N 1
ATOM 1117 C CA . ILE A 1 144 ? -3.572 -10.537 -0.273 1.00 98.62 144 ILE A CA 1
ATOM 1118 C C . ILE A 1 144 ? -4.967 -10.391 0.324 1.00 98.62 144 ILE A C 1
ATOM 1120 O O . ILE A 1 144 ? -5.804 -11.286 0.160 1.00 98.62 144 ILE A O 1
ATOM 1124 N N . LEU A 1 145 ? -5.184 -9.275 1.017 1.00 98.69 145 LEU A N 1
ATOM 1125 C CA . LEU A 1 145 ? -6.437 -8.986 1.702 1.00 98.69 145 LEU A CA 1
ATOM 1126 C C . LEU A 1 145 ? -7.587 -8.826 0.711 1.00 98.69 145 LEU A C 1
ATOM 1128 O O . LEU A 1 145 ? -8.633 -9.451 0.858 1.00 98.69 145 LEU A O 1
ATOM 1132 N N . ASP A 1 146 ? -7.353 -8.048 -0.345 1.00 98.56 146 ASP A N 1
ATOM 1133 C CA . ASP A 1 146 ? -8.329 -7.832 -1.405 1.00 98.56 146 ASP A CA 1
ATOM 1134 C C . ASP A 1 146 ? -7.682 -8.039 -2.783 1.00 98.56 146 ASP A C 1
ATOM 1136 O O . ASP A 1 146 ? -6.863 -7.216 -3.214 1.00 98.56 146 ASP A O 1
ATOM 1140 N N . PRO A 1 147 ? -8.020 -9.137 -3.487 1.00 97.62 147 PRO A N 1
ATOM 1141 C CA . PRO A 1 147 ? -7.524 -9.421 -4.823 1.00 97.62 147 PRO A CA 1
ATOM 1142 C C . PRO A 1 147 ? -8.383 -8.807 -5.937 1.00 97.62 147 PRO A C 1
ATOM 1144 O O . PRO A 1 147 ? -8.100 -9.112 -7.082 1.00 97.62 147 PRO A O 1
ATOM 1147 N N . SER A 1 148 ? -9.416 -8.006 -5.657 1.00 97.38 148 SER A N 1
ATOM 1148 C CA . SER A 1 148 ? -10.451 -7.588 -6.630 1.00 97.38 148 SER A CA 1
ATOM 1149 C C . SER A 1 148 ? -9.984 -6.805 -7.861 1.00 97.38 148 SER A C 1
ATOM 1151 O O . SER A 1 148 ? -10.741 -6.655 -8.818 1.00 97.38 148 SER A O 1
ATOM 1153 N N . GLY A 1 149 ? -8.798 -6.199 -7.812 1.00 97.50 149 GLY A N 1
ATOM 1154 C CA . GLY A 1 149 ? -8.363 -5.248 -8.832 1.00 97.50 149 GLY A CA 1
ATOM 1155 C C . GLY A 1 149 ? -8.894 -3.819 -8.636 1.00 97.50 149 GLY A C 1
ATOM 1156 O O . GLY A 1 149 ? -8.468 -2.917 -9.364 1.00 97.50 149 GLY A O 1
ATOM 1157 N N . ALA A 1 150 ? -9.777 -3.586 -7.657 1.00 97.31 150 ALA A N 1
ATOM 1158 C CA . ALA A 1 150 ? -10.594 -2.374 -7.552 1.00 97.31 150 ALA A CA 1
ATOM 1159 C C . ALA A 1 150 ? -10.419 -1.571 -6.249 1.00 97.31 150 ALA A C 1
ATOM 1161 O O . ALA A 1 150 ? -11.063 -0.530 -6.101 1.00 97.31 150 ALA A O 1
ATOM 1162 N N . THR A 1 151 ? -9.563 -2.009 -5.319 1.00 98.00 151 THR A N 1
ATOM 1163 C CA . THR A 1 151 ? -9.373 -1.313 -4.037 1.00 98.00 151 THR A CA 1
ATOM 1164 C C . THR A 1 151 ? -8.892 0.128 -4.241 1.00 98.00 151 THR A C 1
ATOM 1166 O O . THR A 1 151 ? -7.932 0.367 -4.981 1.00 98.00 151 THR A O 1
ATOM 1169 N N . SER A 1 152 ? -9.495 1.099 -3.547 1.00 94.25 152 SER A N 1
ATOM 1170 C CA . SER A 1 152 ? -9.049 2.502 -3.597 1.00 94.25 152 SER A CA 1
ATOM 1171 C C . SER A 1 152 ? -8.709 3.108 -2.239 1.00 94.25 152 SER A C 1
ATOM 1173 O O . SER A 1 152 ? -7.528 3.319 -1.968 1.00 94.25 152 SER A O 1
ATOM 1175 N N . HIS A 1 153 ? -9.714 3.414 -1.418 1.00 96.00 153 HIS A N 1
ATOM 1176 C CA . HIS A 1 153 ? -9.551 4.027 -0.100 1.00 96.00 153 HIS A CA 1
ATOM 1177 C C . HIS A 1 153 ? -9.778 2.968 0.959 1.00 96.00 153 HIS A C 1
ATOM 1179 O O . HIS A 1 153 ? -10.629 2.095 0.779 1.00 96.00 153 HIS A O 1
ATOM 1185 N N . PHE A 1 154 ? -8.991 3.026 2.024 1.00 98.00 154 PHE A N 1
ATOM 1186 C CA . PHE A 1 154 ? -9.083 2.076 3.113 1.00 98.00 154 PHE A CA 1
ATOM 1187 C C . PHE A 1 154 ? -8.541 2.676 4.406 1.00 98.00 154 PHE A C 1
ATOM 1189 O O . PHE A 1 154 ? -7.718 3.595 4.387 1.00 98.00 154 PHE A O 1
ATOM 1196 N N . ILE A 1 155 ? -8.969 2.092 5.519 1.00 97.94 155 ILE A N 1
ATOM 1197 C CA . ILE A 1 155 ? -8.502 2.406 6.865 1.00 97.94 155 ILE A CA 1
ATOM 1198 C C . ILE A 1 155 ? -8.512 1.132 7.711 1.00 97.94 155 ILE A C 1
ATOM 1200 O O . ILE A 1 155 ? -9.372 0.263 7.531 1.00 97.94 155 ILE A O 1
ATOM 1204 N N . TRP A 1 156 ? -7.572 1.019 8.646 1.00 98.19 156 TRP A N 1
ATOM 1205 C CA . TRP A 1 156 ? -7.669 0.020 9.707 1.00 98.19 156 TRP A CA 1
ATOM 1206 C C . TRP A 1 156 ? -8.829 0.380 10.640 1.00 98.19 156 TRP A C 1
ATOM 1208 O O . TRP A 1 156 ? -8.924 1.519 11.095 1.00 98.19 156 TRP A O 1
ATOM 1218 N N . ARG A 1 157 ? -9.708 -0.581 10.923 1.00 97.88 157 ARG A N 1
ATOM 1219 C CA . ARG A 1 157 ? -10.735 -0.457 11.969 1.00 97.88 157 ARG A CA 1
ATOM 1220 C C . ARG A 1 157 ? -10.138 -0.761 13.340 1.00 97.88 157 ARG A C 1
ATOM 1222 O O . ARG A 1 157 ? -10.353 -0.050 14.312 1.00 97.88 157 ARG A O 1
ATOM 1229 N N . ASP A 1 158 ? -9.392 -1.851 13.389 1.00 97.38 158 ASP A N 1
ATOM 1230 C CA . ASP A 1 158 ? -8.753 -2.432 14.561 1.00 97.38 158 ASP A CA 1
ATOM 1231 C C . ASP A 1 158 ? -7.572 -3.298 14.062 1.00 97.38 158 ASP A C 1
ATOM 1233 O O . ASP A 1 158 ? -7.368 -3.378 12.846 1.00 97.38 158 ASP A O 1
ATOM 1237 N N . PRO A 1 159 ? -6.755 -3.911 14.939 1.00 97.56 159 PRO A N 1
ATOM 1238 C CA . PRO A 1 159 ? -5.619 -4.734 14.509 1.00 97.56 159 PRO A CA 1
ATOM 1239 C C . PRO A 1 159 ? -5.967 -5.923 13.601 1.00 97.56 159 PRO A C 1
ATOM 1241 O O . PRO A 1 159 ? -5.089 -6.436 12.913 1.00 97.56 159 PRO A O 1
ATOM 1244 N N . GLU A 1 160 ? -7.227 -6.362 13.577 1.00 98.19 160 GLU A N 1
ATOM 1245 C CA . GLU A 1 160 ? -7.672 -7.525 12.810 1.00 98.19 160 GLU A CA 1
ATOM 1246 C C . GLU A 1 160 ? -8.489 -7.154 11.571 1.00 98.19 160 GLU A C 1
ATOM 1248 O O . GLU A 1 160 ? -8.738 -8.024 10.742 1.00 98.19 160 GLU A O 1
ATOM 1253 N N . HIS A 1 161 ? -8.928 -5.901 11.415 1.00 98.56 161 HIS A N 1
ATOM 1254 C CA . HIS A 1 161 ? -9.888 -5.544 10.372 1.00 98.56 161 HIS A CA 1
ATOM 1255 C C . HIS A 1 161 ? -9.541 -4.276 9.599 1.00 98.56 161 HIS A C 1
ATOM 1257 O O . HIS A 1 161 ? -9.144 -3.249 10.152 1.00 98.56 161 HIS A O 1
ATOM 1263 N N . VAL A 1 162 ? -9.811 -4.317 8.295 1.00 98.69 162 VAL A N 1
ATOM 1264 C CA . VAL A 1 162 ? -9.629 -3.196 7.365 1.00 98.69 162 VAL A CA 1
ATOM 1265 C C . VAL A 1 162 ? -10.949 -2.896 6.677 1.00 98.69 162 VAL A C 1
ATOM 1267 O O . VAL A 1 162 ? -11.566 -3.789 6.105 1.00 98.69 162 VAL A O 1
ATOM 1270 N N . CYS A 1 163 ? -11.363 -1.633 6.680 1.00 98.50 163 CYS A N 1
ATOM 1271 C CA . CYS A 1 163 ? -12.503 -1.164 5.899 1.00 98.50 163 CYS A CA 1
ATOM 1272 C C . CYS A 1 163 ? -12.011 -0.510 4.610 1.00 98.50 163 CYS A C 1
ATOM 1274 O O . CYS A 1 163 ? -11.258 0.461 4.689 1.00 98.50 163 CYS A O 1
ATOM 1276 N N . ALA A 1 164 ? -12.435 -1.005 3.447 1.00 98.31 164 ALA A N 1
ATOM 1277 C CA . ALA A 1 164 ? -11.979 -0.522 2.148 1.00 98.31 164 ALA A CA 1
ATOM 1278 C C . ALA A 1 164 ? -13.115 -0.380 1.129 1.00 98.31 164 ALA A C 1
ATOM 1280 O O . ALA A 1 164 ? -13.993 -1.238 1.043 1.00 98.31 164 ALA A O 1
ATOM 1281 N N . TRP A 1 165 ? -13.058 0.666 0.300 1.00 98.12 165 TRP A N 1
ATOM 1282 C CA . TRP A 1 165 ? -13.850 0.729 -0.928 1.00 98.12 165 TRP A CA 1
ATOM 1283 C C . TRP A 1 165 ? -13.261 -0.210 -1.977 1.00 98.12 165 TRP A C 1
ATOM 1285 O O . TRP A 1 165 ? -12.085 -0.082 -2.343 1.00 98.12 165 TRP A O 1
ATOM 1295 N N . THR A 1 166 ? -14.084 -1.118 -2.494 1.00 98.38 166 THR A N 1
ATOM 1296 C CA . THR A 1 166 ? -13.672 -2.098 -3.498 1.00 98.38 166 THR A CA 1
ATOM 1297 C C . THR A 1 166 ? -14.866 -2.724 -4.236 1.00 98.38 166 THR A C 1
ATOM 1299 O O . THR A 1 166 ? -16.007 -2.286 -4.081 1.00 98.38 166 THR A O 1
ATOM 1302 N N . ARG A 1 167 ? -14.615 -3.742 -5.066 1.00 97.88 167 ARG A N 1
ATOM 1303 C CA . ARG A 1 167 ? -15.618 -4.562 -5.752 1.00 97.88 167 ARG A CA 1
ATOM 1304 C C . ARG A 1 167 ? -15.188 -6.037 -5.772 1.00 97.88 167 ARG A C 1
ATOM 1306 O O . ARG A 1 167 ? -14.637 -6.484 -6.781 1.00 97.88 167 ARG A O 1
ATOM 1313 N N . PRO A 1 168 ? -15.414 -6.798 -4.686 1.00 96.69 168 PRO A N 1
ATOM 1314 C CA . PRO A 1 168 ? -15.089 -8.221 -4.648 1.00 96.69 168 PRO A CA 1
ATOM 1315 C C . PRO A 1 168 ? -15.805 -9.009 -5.757 1.00 96.69 168 PRO A C 1
ATOM 1317 O O . PRO A 1 168 ? -16.866 -8.609 -6.245 1.00 96.69 168 PRO A O 1
ATOM 1320 N N . ALA A 1 169 ? -15.234 -10.145 -6.162 1.00 94.06 169 ALA A N 1
ATOM 1321 C CA . ALA A 1 169 ? -15.796 -10.974 -7.227 1.00 94.06 169 ALA A CA 1
ATOM 1322 C C . ALA A 1 169 ? -17.237 -11.409 -6.902 1.00 94.06 169 ALA A C 1
ATOM 1324 O O . ALA A 1 169 ? -17.514 -11.946 -5.832 1.00 94.06 169 ALA A O 1
ATOM 1325 N N . GLY A 1 170 ? -18.162 -11.165 -7.834 1.00 95.62 170 GLY A N 1
ATOM 1326 C CA . GLY A 1 170 ? -19.586 -11.469 -7.650 1.00 95.62 170 GLY A CA 1
ATOM 1327 C C . GLY A 1 170 ? -20.348 -10.510 -6.725 1.00 95.62 170 GLY A C 1
ATOM 1328 O O . GLY A 1 170 ? -21.542 -10.710 -6.524 1.00 95.62 170 GLY A O 1
ATOM 1329 N N . MET A 1 171 ? -19.704 -9.464 -6.195 1.00 96.69 171 MET A N 1
ATOM 1330 C CA . MET A 1 171 ? -20.306 -8.496 -5.273 1.00 96.69 171 MET A CA 1
ATOM 1331 C C . MET A 1 171 ? -20.374 -7.081 -5.892 1.00 96.69 171 MET A C 1
ATOM 1333 O O . MET A 1 171 ? -19.608 -6.763 -6.812 1.00 96.69 171 MET A O 1
ATOM 1337 N N . PRO A 1 172 ? -21.302 -6.209 -5.445 1.00 96.75 172 PRO A N 1
ATOM 1338 C CA . PRO A 1 172 ? -21.365 -4.825 -5.914 1.00 96.75 172 PRO A CA 1
ATOM 1339 C C . PRO A 1 172 ? -20.155 -4.007 -5.441 1.00 96.75 172 PRO A C 1
ATOM 1341 O O . PRO A 1 172 ? -19.461 -4.375 -4.495 1.00 96.75 172 PRO A O 1
ATOM 1344 N N . ALA A 1 173 ? -19.905 -2.868 -6.089 1.00 97.31 173 ALA A N 1
ATOM 1345 C CA . ALA A 1 173 ? -18.938 -1.909 -5.562 1.00 97.31 173 ALA A CA 1
ATOM 1346 C C . ALA A 1 173 ? -19.483 -1.274 -4.272 1.00 97.31 173 ALA A C 1
ATOM 1348 O O . ALA A 1 173 ? -20.673 -0.964 -4.203 1.00 97.31 173 ALA A O 1
ATOM 1349 N N . GLY A 1 174 ? -18.628 -1.088 -3.271 1.00 97.31 174 GLY A N 1
ATOM 1350 C CA . GLY A 1 174 ? -19.016 -0.527 -1.980 1.00 97.31 174 GLY A CA 1
ATOM 1351 C C . GLY A 1 174 ? -17.882 -0.571 -0.962 1.00 97.31 174 GLY A C 1
ATOM 1352 O O . GLY A 1 174 ? -16.758 -0.958 -1.292 1.00 97.31 174 GLY A O 1
ATOM 1353 N N . PHE A 1 175 ? -18.188 -0.189 0.276 1.00 97.88 175 PHE A N 1
ATOM 1354 C CA . PHE A 1 175 ? -17.279 -0.360 1.405 1.00 97.88 175 PHE A CA 1
ATOM 1355 C C . PHE A 1 175 ? -17.433 -1.747 2.008 1.00 97.88 175 PHE A C 1
ATOM 1357 O O . PHE A 1 175 ? -18.543 -2.187 2.292 1.00 97.88 175 PHE A O 1
ATOM 1364 N N . TYR A 1 176 ? -16.312 -2.416 2.237 1.00 98.44 176 TYR A N 1
ATOM 1365 C CA . TYR A 1 176 ? -16.276 -3.732 2.848 1.00 98.44 176 TYR A CA 1
ATOM 1366 C C . TYR A 1 176 ? -15.316 -3.742 4.025 1.00 98.44 176 TYR A C 1
ATOM 1368 O O . TYR A 1 176 ? -14.228 -3.169 3.938 1.00 98.44 176 TYR A O 1
ATOM 1376 N N . VAL A 1 177 ? -15.700 -4.420 5.102 1.00 98.44 177 VAL A N 1
ATOM 1377 C CA . VAL A 1 177 ? -14.797 -4.760 6.198 1.00 98.44 177 VAL A CA 1
ATOM 1378 C C . VAL A 1 177 ? -14.252 -6.156 5.955 1.00 98.44 177 VAL A C 1
ATOM 1380 O O . VAL A 1 177 ? -15.006 -7.122 5.872 1.00 98.44 177 VAL A O 1
ATOM 1383 N N . PHE A 1 178 ? -12.936 -6.244 5.843 1.00 98.69 178 PHE A N 1
ATOM 1384 C CA . PHE A 1 178 ? -12.182 -7.480 5.728 1.00 98.69 178 PHE A CA 1
ATOM 1385 C C . PHE A 1 178 ? -11.594 -7.830 7.083 1.00 98.69 178 PHE A C 1
ATOM 1387 O O . PHE A 1 178 ? -11.091 -6.936 7.769 1.00 98.69 178 PHE A O 1
ATOM 1394 N N . ARG A 1 179 ? -11.579 -9.116 7.427 1.00 98.69 179 ARG A N 1
ATOM 1395 C CA . ARG A 1 179 ? -10.737 -9.620 8.512 1.00 98.69 179 ARG A CA 1
ATOM 1396 C C . ARG A 1 179 ? -9.395 -10.073 7.952 1.00 98.69 179 ARG A C 1
ATOM 1398 O O . ARG A 1 179 ? -9.340 -10.945 7.080 1.00 98.69 179 ARG A O 1
ATOM 1405 N N . ASP A 1 180 ? -8.322 -9.475 8.448 1.00 98.62 180 ASP A N 1
ATOM 1406 C CA . ASP A 1 180 ? -6.970 -9.736 7.988 1.00 98.62 180 ASP A CA 1
ATOM 1407 C C . ASP A 1 180 ? -6.584 -11.210 8.143 1.00 98.62 180 ASP A C 1
ATOM 1409 O O . ASP A 1 180 ? -7.040 -11.908 9.046 1.00 98.62 180 ASP A O 1
ATOM 1413 N N . GLN A 1 181 ? -5.765 -11.695 7.210 1.00 98.12 181 GLN A N 1
ATOM 1414 C CA . GLN A 1 181 ? -5.321 -13.088 7.112 1.00 98.12 181 GLN A CA 1
ATOM 1415 C C . GLN A 1 181 ? -6.447 -14.126 6.927 1.00 98.12 181 GLN A C 1
ATOM 1417 O O . GLN A 1 181 ? -6.204 -15.331 7.019 1.00 98.12 181 GLN A O 1
ATOM 1422 N N . THR A 1 182 ? -7.664 -13.694 6.587 1.00 98.38 182 THR A N 1
ATOM 1423 C CA . THR A 1 182 ? -8.795 -14.573 6.256 1.00 98.38 182 THR A 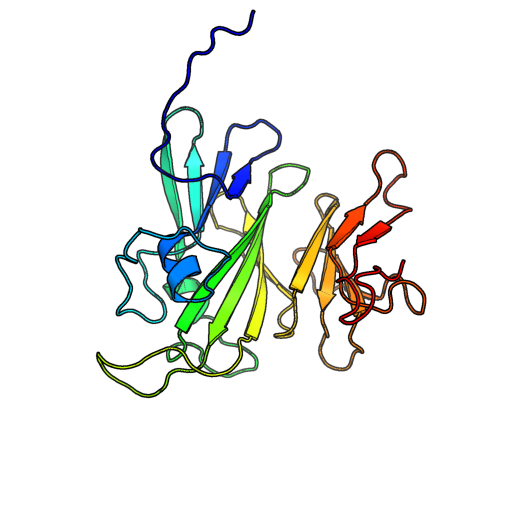CA 1
ATOM 1424 C C . THR A 1 182 ? -9.468 -14.157 4.943 1.00 98.38 182 THR A C 1
ATOM 1426 O O . THR A 1 182 ? -9.083 -13.187 4.294 1.00 98.38 182 THR A O 1
ATOM 1429 N N . ARG A 1 183 ? -10.492 -14.903 4.516 1.00 96.81 183 ARG A N 1
ATOM 1430 C CA . ARG A 1 183 ? -11.366 -14.515 3.392 1.00 96.81 183 ARG A CA 1
ATOM 1431 C C . ARG A 1 183 ? -12.708 -13.944 3.859 1.00 96.81 183 ARG A C 1
ATOM 1433 O O . ARG A 1 183 ? -13.610 -13.794 3.040 1.00 96.81 183 ARG A O 1
ATOM 1440 N N . GLU A 1 184 ? -12.851 -13.671 5.154 1.00 98.19 184 GLU A N 1
ATOM 1441 C CA . GLU A 1 184 ? -14.063 -13.092 5.730 1.00 98.19 184 GLU A CA 1
ATOM 1442 C C . GLU A 1 184 ? -14.176 -11.626 5.302 1.00 98.19 184 GLU A C 1
ATOM 1444 O O . GLU A 1 184 ? -13.247 -10.831 5.473 1.00 98.19 184 GLU A O 1
ATOM 1449 N N . VAL A 1 185 ? -15.319 -11.284 4.709 1.00 97.75 185 VAL A N 1
ATOM 1450 C CA . VAL A 1 185 ? -15.601 -9.947 4.195 1.00 97.75 185 VAL A CA 1
ATOM 1451 C C . VAL A 1 185 ? -17.090 -9.641 4.321 1.00 97.75 185 VAL A C 1
ATOM 1453 O O . VAL A 1 185 ? -17.933 -10.485 4.014 1.00 97.75 185 VAL A O 1
ATOM 1456 N N . GLU A 1 186 ? -17.413 -8.425 4.752 1.00 97.69 186 GLU A N 1
ATOM 1457 C CA . GLU A 1 186 ? -18.785 -7.955 4.949 1.00 97.69 186 GLU A CA 1
ATOM 1458 C C . GLU A 1 186 ? -18.988 -6.581 4.304 1.00 97.69 186 GLU A C 1
ATOM 1460 O O . GLU A 1 186 ? -18.154 -5.691 4.462 1.00 97.69 186 GLU A O 1
ATOM 1465 N N . LEU A 1 187 ? -20.096 -6.401 3.579 1.00 97.50 187 LEU A N 1
ATOM 1466 C CA . LEU A 1 187 ? -20.501 -5.100 3.040 1.00 97.50 187 LEU A CA 1
ATOM 1467 C C . LEU A 1 187 ? -20.972 -4.194 4.184 1.00 97.50 187 LEU A C 1
ATOM 1469 O O . LEU A 1 187 ? -21.873 -4.565 4.931 1.00 97.50 187 LEU A O 1
ATOM 1473 N N . VAL A 1 188 ? -20.446 -2.974 4.259 1.00 95.88 188 VAL A N 1
ATOM 1474 C CA . VAL A 1 188 ? -20.851 -1.963 5.244 1.00 95.88 188 VAL A CA 1
ATOM 1475 C C . VAL A 1 188 ? -21.389 -0.707 4.568 1.00 95.88 188 VAL A C 1
ATOM 1477 O O . VAL A 1 188 ? -21.059 -0.395 3.424 1.00 95.88 188 VAL A O 1
ATOM 1480 N N . GLY A 1 189 ? -22.262 0.017 5.272 1.00 92.81 189 GLY A N 1
ATOM 1481 C CA . GLY A 1 189 ? -22.844 1.260 4.762 1.00 92.81 189 GLY A CA 1
ATOM 1482 C C . GLY A 1 189 ? -23.746 1.073 3.536 1.00 92.81 189 GLY A C 1
ATOM 1483 O O . GLY A 1 189 ? -23.914 2.010 2.758 1.00 92.81 189 GLY A O 1
ATOM 1484 N N . ALA A 1 190 ? -24.327 -0.116 3.337 1.00 93.50 190 ALA A N 1
ATOM 1485 C CA . ALA A 1 190 ? -25.209 -0.402 2.208 1.00 93.50 190 ALA A CA 1
ATOM 1486 C C . ALA A 1 190 ? -26.367 0.610 2.130 1.00 93.50 190 ALA A C 1
ATOM 1488 O O . ALA A 1 190 ? -27.117 0.794 3.085 1.00 93.50 190 ALA A O 1
ATOM 1489 N N . GLY A 1 191 ? -26.499 1.287 0.986 1.00 92.06 191 GLY A N 1
ATOM 1490 C CA . GLY A 1 191 ? -27.517 2.324 0.775 1.00 92.06 191 GLY A CA 1
ATOM 1491 C C . GLY A 1 191 ? -27.250 3.666 1.471 1.00 92.06 191 GLY A C 1
ATOM 1492 O O . GLY A 1 191 ? -27.999 4.606 1.230 1.00 92.06 191 GLY A O 1
ATOM 1493 N N . VAL A 1 192 ? -26.186 3.778 2.276 1.00 92.19 192 VAL A N 1
ATOM 1494 C CA . VAL A 1 192 ? -25.785 5.008 2.982 1.00 92.19 192 VAL A CA 1
ATOM 1495 C C . VAL A 1 192 ? -24.469 5.534 2.406 1.00 92.19 192 VAL A C 1
ATOM 1497 O O . VAL A 1 192 ? -24.444 6.572 1.755 1.00 92.19 192 VAL A O 1
ATOM 1500 N N . MET A 1 193 ? -23.388 4.763 2.521 1.00 92.56 193 MET A N 1
ATOM 1501 C CA . MET A 1 193 ? -22.069 5.074 1.962 1.00 92.56 193 MET A CA 1
ATOM 1502 C C . MET A 1 193 ? -21.980 4.595 0.506 1.00 92.56 193 MET A C 1
ATOM 1504 O O . MET A 1 193 ? -21.257 3.658 0.168 1.00 92.56 193 MET A O 1
ATOM 1508 N N . THR A 1 194 ? -22.783 5.206 -0.363 1.00 91.56 194 THR A N 1
ATOM 1509 C CA . THR A 1 194 ? -22.977 4.748 -1.754 1.00 91.56 194 THR A CA 1
ATOM 1510 C C . THR A 1 194 ? -21.911 5.231 -2.737 1.00 91.56 194 THR A C 1
ATOM 1512 O O . THR A 1 194 ? -21.853 4.746 -3.867 1.00 91.56 194 THR A O 1
ATOM 1515 N N . GLU A 1 195 ? -21.053 6.160 -2.318 1.00 92.06 195 GLU A N 1
ATOM 1516 C CA . GLU A 1 195 ? -20.011 6.749 -3.152 1.00 92.06 195 GLU A CA 1
ATOM 1517 C C . GLU A 1 195 ? -18.621 6.556 -2.542 1.00 92.06 195 GLU A C 1
ATOM 1519 O O . GLU A 1 195 ? -18.424 6.618 -1.327 1.00 92.06 195 GLU A O 1
ATOM 1524 N N . ASN A 1 196 ? -17.642 6.345 -3.422 1.00 93.75 196 ASN A N 1
ATOM 1525 C CA . ASN A 1 196 ? -16.246 6.196 -3.044 1.00 93.75 196 ASN A CA 1
ATOM 1526 C C . ASN A 1 196 ? -15.714 7.487 -2.406 1.00 93.75 196 ASN A C 1
ATOM 1528 O O . ASN A 1 196 ? -15.866 8.576 -2.966 1.00 93.75 196 ASN A O 1
ATOM 1532 N N . GLY A 1 197 ? -15.027 7.347 -1.279 1.00 92.81 197 GLY A N 1
ATOM 1533 C CA . GLY A 1 197 ? -14.457 8.448 -0.516 1.00 92.81 197 GLY A CA 1
ATOM 1534 C C . GLY A 1 197 ? -13.419 7.954 0.483 1.00 92.81 197 GLY A C 1
ATOM 1535 O O . GLY A 1 197 ? -13.165 6.752 0.589 1.00 92.81 197 GLY A O 1
ATOM 1536 N N . HIS A 1 198 ? -12.785 8.893 1.179 1.00 93.44 198 HIS A N 1
ATOM 1537 C CA . HIS A 1 198 ? -11.846 8.572 2.248 1.00 93.44 198 HIS A CA 1
ATOM 1538 C C . HIS A 1 198 ? -12.635 8.249 3.512 1.00 93.44 198 HIS A C 1
ATOM 1540 O O . HIS A 1 198 ? -13.274 9.127 4.087 1.00 93.44 198 HIS A O 1
ATOM 1546 N N . ASN A 1 199 ? -12.583 6.991 3.940 1.00 94.69 199 ASN A N 1
ATOM 1547 C CA . ASN A 1 199 ? -13.280 6.530 5.127 1.00 94.69 199 ASN A CA 1
ATOM 1548 C C . ASN A 1 199 ? -12.371 6.547 6.364 1.00 94.69 199 ASN A C 1
ATOM 1550 O O . ASN A 1 199 ? -11.210 6.151 6.295 1.00 94.69 199 ASN A O 1
ATOM 1554 N N . THR A 1 200 ? -12.911 6.976 7.504 1.00 95.12 200 THR A N 1
ATOM 1555 C CA . THR A 1 200 ? -12.232 6.970 8.810 1.00 95.12 200 THR A CA 1
ATOM 1556 C C . THR A 1 200 ? -13.210 6.552 9.906 1.00 95.12 200 THR A C 1
ATOM 1558 O O . THR A 1 200 ? -14.350 7.010 9.914 1.00 95.12 200 THR A O 1
ATOM 1561 N N . TYR A 1 201 ? -12.777 5.704 10.842 1.00 96.12 201 TYR A N 1
ATOM 1562 C CA . TYR A 1 201 ? -13.564 5.389 12.041 1.00 96.12 201 TYR A CA 1
ATOM 1563 C C . TYR A 1 201 ? -13.479 6.528 13.058 1.00 96.12 201 TYR A C 1
ATOM 1565 O O . TYR A 1 201 ? -12.393 7.045 13.329 1.00 96.12 201 TYR A O 1
ATOM 1573 N N . VAL A 1 202 ? -14.619 6.922 13.628 1.00 95.75 202 VAL A N 1
ATOM 1574 C CA . VAL A 1 202 ? -14.682 8.013 14.608 1.00 95.75 202 VAL A CA 1
ATOM 1575 C C . VAL A 1 202 ? -14.117 7.530 15.954 1.00 95.75 202 VAL A C 1
ATOM 1577 O O . VAL A 1 202 ? -14.648 6.575 16.529 1.00 95.75 202 VAL A O 1
ATOM 1580 N N . PRO A 1 203 ? -13.066 8.173 16.500 1.00 93.19 203 PRO A N 1
ATOM 1581 C CA . PRO A 1 203 ? -12.468 7.754 17.767 1.00 93.19 203 PRO A CA 1
ATOM 1582 C C . PRO A 1 203 ? -13.450 7.802 18.944 1.00 93.19 203 PRO A C 1
ATOM 1584 O O . PRO A 1 203 ? -14.296 8.690 19.017 1.00 93.19 203 PRO A O 1
ATOM 1587 N N . GLY A 1 204 ? -13.291 6.884 19.903 1.00 94.06 204 GLY A N 1
ATOM 1588 C CA . GLY A 1 204 ? -14.099 6.858 21.131 1.00 94.06 204 GLY A CA 1
ATOM 1589 C C . GLY A 1 204 ? -15.542 6.389 20.934 1.00 94.06 204 GLY A C 1
ATOM 1590 O O . GLY A 1 204 ? -16.386 6.668 21.779 1.00 94.06 204 GLY A O 1
ATOM 1591 N N . THR A 1 205 ? -15.822 5.705 19.822 1.00 94.94 205 THR A N 1
ATOM 1592 C CA . THR A 1 205 ? -17.156 5.186 19.492 1.00 94.94 205 THR A CA 1
ATOM 1593 C C . THR A 1 205 ? -17.199 3.669 19.328 1.00 94.94 205 THR A C 1
ATOM 1595 O O . THR A 1 205 ? -18.116 3.145 18.709 1.00 94.94 205 THR A O 1
ATOM 1598 N N . ASP A 1 206 ? -16.175 2.958 19.807 1.00 93.88 206 ASP A N 1
ATOM 1599 C CA . ASP A 1 206 ? -16.050 1.503 19.644 1.00 93.88 206 ASP A CA 1
ATOM 1600 C C . ASP A 1 206 ? -16.239 1.035 18.186 1.00 93.88 206 ASP A C 1
ATOM 1602 O O . ASP A 1 206 ? -16.795 -0.025 17.910 1.00 93.88 206 ASP A O 1
ATOM 1606 N N . ASN A 1 207 ? -15.750 1.849 17.239 1.00 93.81 207 ASN A N 1
ATOM 1607 C CA . ASN A 1 207 ? -15.858 1.642 15.793 1.00 93.81 207 ASN A CA 1
ATOM 1608 C C . ASN A 1 207 ? -17.299 1.599 15.242 1.00 93.81 207 ASN A C 1
ATOM 1610 O O . ASN A 1 207 ? -17.514 1.092 14.141 1.00 93.81 207 ASN A O 1
ATOM 1614 N N . GLU A 1 208 ? -18.275 2.153 15.965 1.00 93.06 208 GLU A N 1
ATOM 1615 C CA . GLU A 1 208 ? -19.679 2.217 15.540 1.00 93.06 208 GLU A CA 1
ATOM 1616 C C . GLU A 1 208 ? -19.891 3.190 14.367 1.00 93.06 208 GLU A C 1
ATOM 1618 O O . GLU A 1 208 ? -20.710 2.933 13.484 1.00 93.06 208 GLU A O 1
ATOM 1623 N N . TRP A 1 209 ? -19.130 4.291 14.319 1.00 94.69 209 TRP A N 1
ATOM 1624 C CA . TRP A 1 209 ? -19.334 5.362 13.340 1.00 94.69 209 TRP A CA 1
ATOM 1625 C C . TRP A 1 209 ? -18.178 5.482 12.349 1.00 94.69 209 TRP A C 1
ATOM 1627 O O . TRP A 1 209 ? -17.004 5.514 12.728 1.00 94.69 209 TRP A O 1
ATOM 1637 N N . ILE A 1 210 ? -18.528 5.625 11.068 1.00 95.25 210 ILE A N 1
ATOM 1638 C CA . ILE A 1 210 ? -17.596 5.865 9.963 1.00 95.25 210 ILE A CA 1
ATOM 1639 C C . ILE A 1 210 ? -17.924 7.219 9.334 1.00 95.25 210 ILE A C 1
ATOM 1641 O O . ILE A 1 210 ? -19.064 7.469 8.947 1.00 95.25 210 ILE A O 1
ATOM 1645 N N . LEU A 1 211 ? -16.914 8.075 9.200 1.00 94.00 211 LEU A N 1
ATOM 1646 C CA . LEU A 1 211 ? -16.960 9.274 8.365 1.00 94.00 211 LEU A CA 1
ATOM 1647 C C . LEU A 1 211 ? -16.445 8.926 6.965 1.00 94.00 211 LEU A C 1
ATOM 1649 O O . LEU A 1 211 ? -15.415 8.259 6.857 1.00 94.00 211 LEU A O 1
ATOM 1653 N N . ASN A 1 212 ? -17.129 9.380 5.912 1.00 93.56 212 ASN A N 1
ATOM 1654 C CA . ASN A 1 212 ? -16.718 9.180 4.521 1.00 93.56 212 ASN A CA 1
ATOM 1655 C C . ASN A 1 212 ? -16.662 10.505 3.755 1.00 93.56 212 ASN A C 1
ATOM 1657 O O . ASN A 1 212 ? -17.695 11.069 3.403 1.00 93.56 212 ASN A O 1
ATOM 1661 N N . ASP A 1 213 ? -15.455 10.956 3.427 1.00 90.88 213 ASP A N 1
ATOM 1662 C CA . ASP A 1 213 ? -15.253 12.176 2.652 1.00 90.88 213 ASP A CA 1
ATOM 1663 C C . ASP A 1 213 ? -15.217 11.849 1.152 1.00 90.88 213 ASP A C 1
ATOM 1665 O O . ASP A 1 213 ? -14.197 11.399 0.610 1.00 90.88 213 ASP A O 1
ATOM 1669 N N . THR A 1 214 ? -16.342 12.063 0.464 1.00 89.75 214 THR A N 1
ATOM 1670 C CA . THR A 1 214 ? -16.480 11.822 -0.983 1.00 89.75 214 THR A CA 1
ATOM 1671 C C . THR A 1 214 ? -15.760 12.881 -1.816 1.00 89.75 214 THR A C 1
ATOM 1673 O O . THR A 1 214 ? -15.367 13.943 -1.331 1.00 89.75 214 THR A O 1
ATOM 1676 N N . TYR A 1 215 ? -15.545 12.614 -3.104 1.00 83.44 215 TYR A N 1
ATOM 1677 C CA . TYR A 1 215 ? -14.991 13.639 -3.986 1.00 83.44 215 TYR A CA 1
ATOM 1678 C C . TYR A 1 215 ? -16.010 14.755 -4.254 1.00 83.44 215 TYR A C 1
ATOM 1680 O O . TYR A 1 215 ? -17.193 14.469 -4.436 1.00 83.44 215 TYR A O 1
ATOM 1688 N N . PRO A 1 216 ? -15.559 16.019 -4.343 1.00 82.75 216 PRO A N 1
ATOM 1689 C CA . PRO A 1 216 ? -16.439 17.126 -4.678 1.00 82.75 216 PRO A CA 1
ATOM 1690 C C . PRO A 1 216 ? -17.043 16.939 -6.073 1.00 82.75 216 PRO A C 1
ATOM 1692 O O . PRO A 1 216 ? -16.356 16.526 -7.016 1.00 82.75 216 PRO A O 1
ATOM 1695 N N . ASP A 1 217 ? -18.317 17.288 -6.225 1.00 82.69 217 ASP A N 1
ATOM 1696 C CA . ASP A 1 217 ? -18.993 17.242 -7.511 1.00 82.69 217 ASP A CA 1
ATOM 1697 C C . ASP A 1 217 ? -18.320 18.190 -8.524 1.00 82.69 217 ASP A C 1
ATOM 1699 O O . ASP A 1 217 ? -17.732 19.219 -8.180 1.00 82.69 217 ASP A O 1
ATOM 1703 N N . ARG A 1 218 ? -18.408 17.857 -9.816 1.00 80.69 218 ARG A N 1
ATOM 1704 C CA . ARG A 1 218 ? -17.687 18.595 -10.871 1.00 80.69 218 ARG A CA 1
ATOM 1705 C C . ARG A 1 218 ? -18.186 20.028 -11.079 1.00 80.69 218 ARG A C 1
ATOM 1707 O O . ARG A 1 218 ? -17.493 20.800 -11.735 1.00 80.69 218 ARG A O 1
ATOM 1714 N N . THR A 1 219 ? -19.381 20.359 -10.594 1.00 82.00 219 THR A N 1
ATOM 1715 C CA . THR A 1 219 ? -20.071 21.624 -10.868 1.00 82.00 219 THR A CA 1
ATOM 1716 C C . THR A 1 219 ? -20.004 22.604 -9.704 1.00 82.00 219 THR A C 1
ATOM 1718 O O . THR A 1 219 ? -19.504 23.712 -9.886 1.00 82.00 219 THR A O 1
ATOM 1721 N N . LYS A 1 220 ? -20.476 22.219 -8.516 1.00 82.75 220 LYS A N 1
ATOM 1722 C CA . LYS A 1 220 ? -20.526 23.081 -7.328 1.00 82.75 220 LYS A CA 1
ATOM 1723 C C . LYS A 1 220 ? -19.352 22.856 -6.384 1.00 82.75 220 LYS A C 1
ATOM 1725 O O . LYS A 1 220 ? -19.097 23.698 -5.528 1.00 82.75 220 LYS A O 1
ATOM 1730 N N . ARG A 1 221 ? -18.600 21.772 -6.592 1.00 79.88 221 ARG A N 1
ATOM 1731 C CA . ARG A 1 221 ? -17.519 21.311 -5.717 1.00 79.88 221 ARG A CA 1
ATOM 1732 C C . ARG A 1 221 ? -18.006 20.962 -4.304 1.00 79.88 221 ARG A C 1
ATOM 1734 O O . ARG A 1 221 ? -17.227 21.046 -3.359 1.00 79.88 221 ARG A O 1
ATOM 1741 N N . GLU A 1 222 ? -19.270 20.567 -4.174 1.00 80.06 222 GLU A N 1
ATOM 1742 C CA . GLU A 1 222 ? -19.882 20.069 -2.942 1.00 80.06 222 GLU A CA 1
ATOM 1743 C C . GLU A 1 222 ? -19.600 18.566 -2.804 1.00 80.06 222 GLU A C 1
ATOM 1745 O O . GLU A 1 222 ? -19.632 17.825 -3.787 1.00 80.06 222 GLU A O 1
ATOM 1750 N N . GLN A 1 223 ? -19.305 18.105 -1.590 1.00 74.69 223 GLN A N 1
ATOM 1751 C CA . GLN A 1 223 ? -19.192 16.676 -1.284 1.00 74.69 223 GLN A CA 1
ATOM 1752 C C . GLN A 1 223 ? -20.571 16.140 -0.895 1.00 74.69 223 GLN A C 1
ATOM 1754 O O . GLN A 1 223 ? -21.359 16.847 -0.262 1.00 74.69 223 GLN A O 1
ATOM 1759 N N . LYS A 1 224 ? -20.871 14.898 -1.275 1.00 68.50 224 LYS A N 1
ATOM 1760 C CA . LYS A 1 224 ? -22.080 14.210 -0.818 1.00 68.50 224 LYS A CA 1
ATOM 1761 C C . LYS A 1 224 ? -21.758 13.465 0.482 1.00 68.50 224 LYS A C 1
ATOM 1763 O O . LYS A 1 224 ? -20.842 12.639 0.444 1.00 68.50 224 LYS A O 1
ATOM 1768 N N . PRO A 1 225 ? -22.431 13.786 1.598 1.00 58.62 225 PRO A N 1
ATOM 1769 C CA . PRO A 1 225 ? -22.282 13.045 2.846 1.00 58.62 225 PRO A CA 1
ATOM 1770 C C . PRO A 1 225 ? -22.843 11.623 2.731 1.00 58.62 225 PRO A C 1
ATOM 1772 O O . PRO A 1 225 ? -23.800 11.427 1.944 1.00 58.62 225 PRO A O 1
#

pLDDT: mean 94.68, std 6.98, range [46.56, 98.81]

Sequence (225 aa):
MRTGAGRTLPRPVYALSNDGRWAVTADFSRIQRMRPGYGYVGLSDPCAAERGPAESGVWRMDMETGESDLVFSLAEAARIDHEGQSLADHWHWFNHLLVGPDSSRFIVLHRWRASTGSGPDAEPTGGFTTRLFTLAMDGSDRFILDPSGATSHFIWRDPEHVCAWTRPAGMPAGFYVFRDQTREVELVGAGVMTENGHNTYVPGTDNEWILNDTYPDRTKREQKP

Secondary structure (DSSP, 8-state):
---------SS--SEE-TTSSEEEEE-HHHHHHHSTTSS-TT---TTTT-SS-SS-EEEEEETTT--EEEEEEHHHHHTS-BTTB--TTSEEEEEEEEE-TTSSEEEEEEEEEEESSSSTT--EEEEEEEEEEEEETTS-S-EEEEEEEB---EEEEETTEEEEEE--TTS-SEEEEEETTS--EEEESTTTS-S-EEEEEPTTSTT--EEEEEPPPTTT-PPP-